Protein AF-A0A938K4B1-F1 (afdb_monomer)

Foldseek 3Di:
DVVVVVVCVVVVVVVVVLQPFWAWDDDPDPVVCQQANDPPQQVVPWAQLLLQLLLCVLCVVLQDPADDGRPCSQLFACPDPPGSDGGQWIWIDHNGITIGGHPQLQQKDWDAPDPPGDIDIDGQHGSQRHQVVSVLSSLLCSLPDPCLALVRSVVSSCVVPVPCDPVNSVCCHPPRSVVSSVSSPVVCVLVVLCVLAPRLHGQKDQPPSVVCSVVPHDCPPPNDGRIDGRDGRPPCVVCQQFQDDPVSPDNDPD

Mean predicted aligned error: 6.38 Å

Solvent-accessible surface area (backbone atoms only — not comparable to full-atom values): 14312 Å² total; per-residue (Å²): 128,74,69,65,58,60,54,51,67,54,47,51,59,54,53,50,49,53,72,63,41,74,46,58,56,83,58,96,46,72,68,56,27,49,31,34,28,59,78,66,34,33,86,76,74,31,42,51,37,59,60,56,70,28,42,45,77,77,42,55,85,59,52,64,100,44,75,72,61,60,67,32,30,35,38,48,46,55,91,44,98,81,48,93,61,41,46,8,32,15,42,30,41,41,86,58,49,19,33,16,68,27,70,24,42,47,21,33,22,74,50,53,95,43,97,87,44,74,78,43,82,37,84,31,31,33,11,58,54,22,19,58,67,60,49,53,50,32,50,36,51,49,43,68,35,88,66,66,39,53,87,51,48,49,58,46,30,36,75,77,34,81,80,63,44,72,67,55,49,51,48,36,49,74,46,49,51,59,51,52,34,49,51,34,52,55,49,45,62,70,49,53,55,63,81,73,48,82,79,61,49,56,17,25,40,58,76,45,62,65,54,39,48,73,74,67,52,75,55,89,82,56,77,83,82,46,65,41,69,42,63,62,58,61,73,53,78,84,47,66,95,39,59,34,76,97,84,48,81,41,67,78,92,122

pLDDT: mean 90.43, std 13.43, range [35.84, 98.75]

Structure (mmCIF, N/CA/C/O backbone):
data_AF-A0A938K4B1-F1
#
_entry.id   AF-A0A938K4B1-F1
#
loop_
_atom_site.group_PDB
_atom_site.id
_atom_site.type_symbol
_atom_site.label_atom_id
_atom_site.label_alt_id
_atom_site.label_comp_id
_atom_site.label_asym_id
_atom_site.label_entity_id
_atom_site.label_seq_id
_atom_site.pdbx_PDB_ins_code
_atom_site.Cartn_x
_atom_site.Cartn_y
_atom_site.Cartn_z
_atom_site.occupancy
_atom_site.B_iso_or_equiv
_atom_site.auth_seq_id
_atom_site.auth_comp_id
_atom_site.auth_asym_id
_atom_site.auth_atom_id
_atom_site.pdbx_PDB_model_num
ATOM 1 N N . MET A 1 1 ? 39.296 25.473 -23.084 1.00 44.78 1 MET A N 1
ATOM 2 C CA . MET A 1 1 ? 39.224 24.826 -21.748 1.00 44.78 1 MET A CA 1
ATOM 3 C C . MET A 1 1 ? 38.477 25.622 -20.663 1.00 44.78 1 MET A C 1
ATOM 5 O O . MET A 1 1 ? 38.317 25.087 -19.580 1.00 44.78 1 MET A O 1
ATOM 9 N N . ARG A 1 2 ? 37.954 26.840 -20.906 1.00 42.19 2 ARG A N 1
ATOM 10 C CA . ARG A 1 2 ? 37.211 27.614 -19.880 1.00 42.19 2 ARG A CA 1
ATOM 11 C C . ARG A 1 2 ? 35.684 27.411 -19.870 1.00 42.19 2 ARG A C 1
ATOM 13 O O . ARG A 1 2 ? 35.057 27.681 -18.858 1.00 42.19 2 ARG A O 1
ATOM 20 N N . PHE A 1 3 ? 35.101 26.865 -20.940 1.00 37.03 3 PHE A N 1
ATOM 21 C CA . PHE A 1 3 ? 33.657 26.581 -21.021 1.00 37.03 3 PHE A CA 1
ATOM 22 C C . PHE A 1 3 ? 33.239 25.256 -20.354 1.00 37.03 3 PHE A C 1
ATOM 24 O O . PHE A 1 3 ? 32.140 25.160 -19.822 1.00 37.03 3 PHE A O 1
ATOM 31 N N . ALA A 1 4 ? 34.126 24.255 -20.306 1.00 37.62 4 ALA A N 1
ATOM 32 C CA . ALA A 1 4 ? 33.839 22.960 -19.677 1.00 37.62 4 ALA A CA 1
ATOM 33 C C . ALA A 1 4 ? 33.781 23.034 -18.136 1.00 37.62 4 ALA A C 1
ATOM 35 O O . ALA A 1 4 ? 33.020 22.301 -17.515 1.00 37.62 4 ALA A O 1
ATOM 36 N N . ALA A 1 5 ? 34.538 23.950 -17.520 1.00 39.66 5 ALA A N 1
ATOM 37 C CA . ALA A 1 5 ? 34.577 24.114 -16.065 1.00 39.66 5 ALA A CA 1
ATOM 38 C C . ALA A 1 5 ? 33.316 24.802 -15.502 1.00 39.66 5 ALA A C 1
ATOM 40 O O . ALA A 1 5 ? 32.851 24.438 -14.428 1.00 39.66 5 ALA A O 1
ATOM 41 N N . GLY A 1 6 ? 32.719 25.749 -16.240 1.00 35.84 6 GLY A N 1
ATOM 42 C CA . GLY A 1 6 ? 31.488 26.434 -15.818 1.00 35.84 6 GLY A CA 1
ATOM 43 C C . GLY A 1 6 ? 30.240 25.546 -15.878 1.00 35.84 6 GLY A C 1
ATOM 44 O O . GLY A 1 6 ? 29.384 25.628 -15.003 1.00 35.84 6 GLY A O 1
ATOM 45 N N . ILE A 1 7 ? 30.169 24.644 -16.864 1.00 44.22 7 ILE A N 1
ATOM 46 C CA . ILE A 1 7 ? 29.072 23.673 -17.009 1.00 44.22 7 ILE A CA 1
ATOM 47 C C . ILE A 1 7 ? 29.135 22.611 -15.897 1.00 44.22 7 ILE A C 1
ATOM 49 O O . ILE A 1 7 ? 28.108 22.254 -15.324 1.00 44.22 7 ILE A O 1
ATOM 53 N N . LEU A 1 8 ? 30.337 22.165 -15.516 1.00 43.28 8 LEU A N 1
ATOM 54 C CA . LEU A 1 8 ? 30.528 21.189 -14.438 1.00 43.28 8 LEU A CA 1
ATOM 55 C C . LEU A 1 8 ? 30.149 21.752 -13.050 1.00 43.28 8 LEU A C 1
ATOM 57 O O . LEU A 1 8 ? 29.585 21.027 -12.234 1.00 43.28 8 LEU A O 1
ATOM 61 N N . CYS A 1 9 ? 30.384 23.048 -12.804 1.00 50.28 9 CYS A N 1
ATOM 62 C CA . CYS A 1 9 ? 30.062 23.711 -11.531 1.00 50.28 9 CYS A CA 1
ATOM 63 C C . CYS A 1 9 ? 28.562 23.972 -11.303 1.00 50.28 9 CYS A C 1
ATOM 65 O O . CYS A 1 9 ? 28.162 24.148 -10.157 1.00 50.28 9 CYS A O 1
ATOM 67 N N . VAL A 1 10 ? 27.731 23.985 -12.352 1.00 52.88 10 VAL A N 1
ATOM 68 C CA . VAL A 1 10 ? 26.263 24.137 -12.232 1.00 52.88 10 VAL A CA 1
ATOM 69 C C . VAL A 1 10 ? 25.552 22.782 -12.292 1.00 52.88 10 VAL A C 1
ATOM 71 O O . VAL A 1 10 ? 24.562 22.573 -11.593 1.00 52.88 10 VAL A O 1
ATOM 74 N N . LEU A 1 11 ? 26.082 21.825 -13.062 1.00 52.44 11 LEU A N 1
ATOM 75 C CA . LEU A 1 11 ? 25.517 20.478 -13.140 1.00 52.44 11 LEU A CA 1
ATOM 76 C C . LEU A 1 11 ? 25.732 19.676 -11.856 1.00 52.44 11 LEU A C 1
ATOM 78 O O . LEU A 1 11 ? 24.825 18.958 -11.458 1.00 52.44 11 LEU A O 1
ATOM 82 N N . ALA A 1 12 ? 26.877 19.799 -11.176 1.00 55.22 12 ALA A N 1
ATOM 83 C CA . ALA A 1 12 ? 27.126 19.029 -9.956 1.00 55.22 12 ALA A CA 1
ATOM 84 C C . ALA A 1 12 ? 26.137 19.362 -8.812 1.00 55.22 12 ALA A C 1
ATOM 86 O O . ALA A 1 12 ? 25.538 18.424 -8.294 1.00 55.22 12 ALA A O 1
ATOM 87 N N . PRO A 1 13 ? 25.858 20.635 -8.460 1.00 55.41 13 PRO A N 1
ATOM 88 C CA . PRO A 1 13 ? 24.831 20.975 -7.470 1.00 55.41 13 PRO A CA 1
ATOM 89 C C . PRO A 1 13 ? 23.414 20.562 -7.886 1.00 55.41 13 PRO A C 1
ATOM 91 O O . PRO A 1 13 ? 22.643 20.125 -7.040 1.00 55.41 13 PRO A O 1
ATOM 94 N N . ALA A 1 14 ? 23.074 20.666 -9.176 1.00 55.69 14 ALA A N 1
ATOM 95 C CA . ALA A 1 14 ? 21.766 20.263 -9.697 1.00 55.69 14 ALA A CA 1
ATOM 96 C C . ALA A 1 14 ? 21.583 18.733 -9.723 1.00 55.69 14 ALA A C 1
ATOM 98 O O . ALA A 1 14 ? 20.496 18.226 -9.464 1.00 55.69 14 ALA A O 1
ATOM 99 N N . LEU A 1 15 ? 22.648 17.973 -9.992 1.00 55.31 15 LEU A N 1
ATOM 100 C CA . LEU A 1 15 ? 22.648 16.520 -9.829 1.00 55.31 15 LEU A CA 1
ATOM 101 C C . LEU A 1 15 ? 22.576 16.134 -8.347 1.00 55.31 15 LEU A C 1
ATOM 103 O O . LEU A 1 15 ? 21.804 15.250 -7.999 1.00 55.31 15 LEU A O 1
ATOM 107 N N . LEU A 1 16 ? 23.320 16.809 -7.466 1.00 55.91 16 LEU A N 1
ATOM 108 C CA . LEU A 1 16 ? 23.254 16.590 -6.016 1.00 55.91 16 LEU A CA 1
ATOM 109 C C . LEU A 1 16 ? 21.864 16.902 -5.442 1.00 55.91 16 LEU A C 1
ATOM 111 O O . LEU A 1 16 ? 21.389 16.137 -4.607 1.00 55.91 16 LEU A O 1
ATOM 115 N N . SER A 1 17 ? 21.185 17.949 -5.923 1.00 54.41 17 SER A N 1
ATOM 116 C CA . SER A 1 17 ? 19.830 18.288 -5.474 1.00 54.41 17 SER A CA 1
ATOM 117 C C . SER A 1 17 ? 18.774 17.274 -5.926 1.00 54.41 17 SER A C 1
ATOM 119 O O . SER A 1 17 ? 17.835 16.996 -5.184 1.00 54.41 17 SER A O 1
ATOM 121 N N . LEU A 1 18 ? 18.950 16.642 -7.095 1.00 56.81 18 LEU A N 1
ATOM 122 C CA . LEU A 1 18 ? 18.118 15.511 -7.534 1.00 56.81 18 LEU A CA 1
ATOM 123 C C . LEU A 1 18 ? 18.294 14.272 -6.642 1.00 56.81 18 LEU A C 1
ATOM 125 O O . LEU A 1 18 ? 17.353 13.496 -6.484 1.00 56.81 18 LEU A O 1
ATOM 129 N N . PHE A 1 19 ? 19.473 14.084 -6.040 1.00 62.22 19 PHE A N 1
ATOM 130 C CA . PHE A 1 19 ? 19.722 12.994 -5.092 1.00 62.22 19 PHE A CA 1
ATOM 131 C C . PHE A 1 19 ? 19.356 13.335 -3.642 1.00 62.22 19 PHE A C 1
ATOM 133 O O . PHE A 1 19 ? 19.280 12.411 -2.835 1.00 62.22 19 PHE A O 1
ATOM 140 N N . SER A 1 20 ? 19.108 14.608 -3.316 1.00 63.94 20 SER A N 1
ATOM 141 C CA . SER A 1 20 ? 18.767 15.064 -1.962 1.00 63.94 20 SER A CA 1
ATOM 142 C C . SER A 1 20 ? 17.276 15.324 -1.738 1.00 63.94 20 SER A C 1
ATOM 144 O O . SER A 1 20 ? 16.907 15.729 -0.638 1.00 63.94 20 SER A O 1
ATOM 146 N N . LYS A 1 21 ? 16.423 15.139 -2.755 1.00 77.44 21 LYS A N 1
ATOM 147 C CA . LYS A 1 21 ? 14.968 15.213 -2.577 1.00 77.44 21 LYS A CA 1
ATOM 148 C C . LYS A 1 21 ? 14.506 14.086 -1.657 1.00 77.44 21 LYS A C 1
ATOM 150 O O . LYS A 1 21 ? 14.729 12.913 -1.955 1.00 77.44 21 LYS A O 1
ATOM 155 N N . ASP A 1 22 ? 13.882 14.469 -0.552 1.00 88.38 22 ASP A N 1
ATOM 156 C CA . ASP A 1 22 ? 13.206 13.579 0.389 1.00 88.38 22 ASP A CA 1
ATOM 157 C C . ASP A 1 22 ? 12.064 14.346 1.067 1.00 88.38 22 ASP A C 1
ATOM 159 O O . ASP A 1 22 ? 12.141 14.749 2.228 1.00 88.38 22 ASP A O 1
ATOM 163 N N . GLU A 1 23 ? 11.021 14.629 0.287 1.00 92.31 23 GLU A N 1
ATOM 164 C CA . GLU A 1 23 ? 9.944 15.537 0.679 1.00 92.31 23 GLU A CA 1
ATOM 165 C C . GLU A 1 23 ? 8.611 14.780 0.777 1.00 92.31 23 GLU A C 1
ATOM 167 O O . GLU A 1 23 ? 8.083 14.315 -0.239 1.00 92.31 23 GLU A O 1
ATOM 172 N N . PRO A 1 24 ? 8.040 14.603 1.983 1.00 94.56 24 PRO A N 1
ATOM 173 C CA . PRO A 1 24 ? 6.677 14.104 2.116 1.00 94.56 24 PRO A CA 1
ATOM 174 C C . PRO A 1 24 ? 5.667 15.179 1.701 1.00 94.56 24 PRO A C 1
ATOM 176 O O . PRO A 1 24 ? 5.905 16.371 1.895 1.00 94.56 24 PRO A O 1
ATOM 179 N N . GLU A 1 25 ? 4.499 14.771 1.201 1.00 94.00 25 GLU A N 1
ATOM 180 C CA . GLU A 1 25 ? 3.377 15.705 1.052 1.00 94.00 25 GLU A CA 1
ATOM 181 C C . GLU A 1 25 ? 3.010 16.339 2.401 1.00 94.00 25 GLU A C 1
ATOM 183 O O . GLU A 1 25 ? 2.843 15.655 3.419 1.00 94.00 25 GLU A O 1
ATOM 188 N N . VAL A 1 26 ? 2.848 17.662 2.391 1.00 93.88 26 VAL A N 1
ATOM 189 C CA . VAL A 1 26 ? 2.498 18.456 3.570 1.00 93.88 26 VAL A CA 1
ATOM 190 C C . VAL A 1 26 ? 1.068 18.962 3.438 1.00 93.88 26 VAL A C 1
ATOM 192 O O . VAL A 1 26 ? 0.660 19.475 2.399 1.00 93.88 26 VAL A O 1
ATOM 195 N N . PHE A 1 27 ? 0.313 18.856 4.528 1.00 95.56 27 PHE A N 1
ATOM 196 C CA . PHE A 1 27 ? -1.089 19.250 4.593 1.00 95.56 27 PHE A CA 1
ATOM 197 C C . PHE A 1 27 ? -1.291 20.267 5.713 1.00 95.56 27 PHE A C 1
ATOM 199 O O . PHE A 1 27 ? -0.809 20.069 6.825 1.00 95.56 27 PHE A O 1
ATOM 206 N N . ALA A 1 28 ? -2.029 21.342 5.427 1.00 92.19 28 ALA A N 1
ATOM 207 C CA . ALA A 1 28 ? -2.291 22.403 6.402 1.00 92.19 28 ALA A CA 1
ATOM 208 C C . ALA A 1 28 ? -3.311 21.989 7.479 1.00 92.19 28 ALA A C 1
ATOM 210 O O . ALA A 1 28 ? -3.252 22.460 8.611 1.00 92.19 28 ALA A O 1
ATOM 211 N N . GLY A 1 29 ? -4.269 21.129 7.118 1.00 96.50 29 GLY A N 1
ATOM 212 C CA . GLY A 1 29 ? -5.349 20.699 8.001 1.00 96.50 29 GLY A CA 1
ATOM 213 C C . GLY A 1 29 ? -5.093 19.314 8.601 1.00 96.50 29 GLY A C 1
ATOM 214 O O . GLY A 1 29 ? -4.671 18.411 7.873 1.00 96.50 29 GLY A O 1
ATOM 215 N N . PRO A 1 30 ? -5.431 19.087 9.884 1.00 94.75 30 PRO A N 1
ATOM 216 C CA . PRO A 1 30 ? -5.217 17.795 10.538 1.00 94.75 30 PRO A CA 1
ATOM 217 C C . PRO A 1 30 ? -6.015 16.657 9.890 1.00 94.75 30 PRO A C 1
ATOM 219 O O . PRO A 1 30 ? -5.575 15.515 9.917 1.00 94.75 30 PRO A O 1
ATOM 222 N N . GLN A 1 31 ? -7.166 16.946 9.273 1.00 95.88 31 GLN A N 1
ATOM 223 C CA . GLN A 1 31 ? -7.966 15.930 8.580 1.00 95.88 31 GLN A CA 1
ATOM 224 C C . GLN A 1 31 ? -7.281 15.428 7.306 1.00 95.88 31 GLN A C 1
ATOM 226 O O . GLN A 1 31 ? -7.207 14.223 7.093 1.00 95.88 31 GLN A O 1
ATOM 231 N N . GLU A 1 32 ? -6.745 16.331 6.485 1.00 96.81 32 GLU A N 1
ATOM 232 C CA . GLU A 1 32 ? -6.005 15.955 5.275 1.00 96.81 32 GLU A CA 1
ATOM 233 C C . GLU A 1 32 ? -4.675 15.289 5.627 1.00 96.81 32 GLU A C 1
ATOM 235 O O . GLU A 1 32 ? -4.329 14.258 5.054 1.00 96.81 32 GLU A O 1
ATOM 240 N N . HIS A 1 33 ? -3.985 15.800 6.652 1.00 97.00 33 HIS A N 1
ATOM 241 C CA . HIS A 1 33 ? -2.789 15.151 7.177 1.00 97.00 33 HIS A CA 1
ATOM 242 C C . HIS A 1 33 ? -3.089 13.742 7.701 1.00 97.00 33 HIS A C 1
ATOM 244 O O . HIS A 1 33 ? -2.335 12.816 7.440 1.00 97.00 33 HIS A O 1
ATOM 250 N N . PHE A 1 34 ? -4.210 13.534 8.392 1.00 96.88 34 PHE A N 1
ATOM 251 C CA . PHE A 1 34 ? -4.597 12.195 8.822 1.00 96.88 34 PHE A CA 1
ATOM 252 C C . PHE A 1 34 ? -4.859 11.274 7.624 1.00 96.88 34 PHE A C 1
ATOM 254 O O . PHE A 1 34 ? -4.378 10.144 7.605 1.00 96.88 34 PHE A O 1
ATOM 261 N N . LYS A 1 35 ? -5.578 11.754 6.599 1.00 97.81 35 LYS A N 1
ATOM 262 C CA . LYS A 1 35 ? -5.904 10.956 5.408 1.00 97.81 35 LYS A CA 1
ATOM 263 C C . LYS A 1 35 ? -4.670 10.579 4.586 1.00 97.81 35 LYS A C 1
ATOM 265 O O . LYS A 1 35 ? -4.598 9.435 4.133 1.00 97.81 35 LYS A O 1
ATOM 270 N N . TYR A 1 36 ? -3.728 11.510 4.402 1.00 98.00 36 TYR A N 1
ATOM 271 C CA . TYR A 1 36 ? -2.664 11.396 3.394 1.00 98.00 36 TYR A CA 1
ATOM 272 C C . TYR A 1 36 ? -1.240 11.721 3.871 1.00 98.00 36 TYR A C 1
ATOM 274 O O . TYR A 1 36 ? -0.282 11.553 3.120 1.00 98.00 36 TYR A O 1
ATOM 282 N N . GLY A 1 37 ? -1.070 12.166 5.113 1.00 97.12 37 GLY A N 1
ATOM 283 C CA . GLY A 1 37 ? 0.225 12.534 5.678 1.00 97.12 37 GLY A CA 1
ATOM 284 C C . GLY A 1 37 ? 1.169 11.342 5.824 1.00 97.12 37 GLY A C 1
ATOM 285 O O . GLY A 1 37 ? 0.748 10.214 6.100 1.00 97.12 37 GLY A O 1
ATOM 286 N N . SER A 1 38 ? 2.459 11.605 5.623 1.00 96.00 38 SER A N 1
ATOM 287 C CA . SER A 1 38 ? 3.528 10.615 5.761 1.00 96.00 38 SER A CA 1
ATOM 288 C C . SER A 1 38 ? 3.804 10.275 7.224 1.00 96.00 38 SER A C 1
ATOM 290 O O . SER A 1 38 ? 3.946 11.160 8.063 1.00 96.00 38 SER A O 1
ATOM 292 N N . ILE A 1 39 ? 3.973 8.980 7.497 1.00 93.38 39 ILE A N 1
ATOM 293 C CA . ILE A 1 39 ? 4.530 8.446 8.755 1.00 93.38 39 ILE A CA 1
ATOM 294 C C . ILE A 1 39 ? 5.909 7.792 8.536 1.00 93.38 39 ILE A C 1
ATOM 296 O O . ILE A 1 39 ? 6.348 6.937 9.307 1.00 93.38 39 ILE A O 1
ATOM 300 N N . GLY A 1 40 ? 6.564 8.109 7.411 1.00 92.69 40 GLY A N 1
ATOM 301 C CA . GLY A 1 40 ? 7.819 7.482 6.984 1.00 92.69 40 GLY A CA 1
ATOM 302 C C . GLY A 1 40 ? 7.677 6.020 6.536 1.00 92.69 40 GLY A C 1
ATOM 303 O O . GLY A 1 40 ? 8.656 5.270 6.535 1.00 92.69 40 GLY A O 1
ATOM 304 N N . ALA A 1 41 ? 6.466 5.571 6.197 1.00 90.88 41 ALA A N 1
ATOM 305 C CA . ALA A 1 41 ? 6.232 4.221 5.678 1.00 90.88 41 ALA A CA 1
ATOM 306 C C . ALA A 1 41 ? 6.775 4.054 4.250 1.00 90.88 41 ALA A C 1
ATOM 308 O O . ALA A 1 41 ? 7.210 2.968 3.875 1.00 90.88 41 ALA A O 1
ATOM 309 N N . GLU A 1 42 ? 6.807 5.136 3.475 1.00 94.38 42 GLU A N 1
ATOM 310 C CA . GLU A 1 42 ? 7.242 5.171 2.081 1.00 94.38 42 GLU A CA 1
ATOM 311 C C . GLU A 1 42 ? 8.700 4.729 1.935 1.00 94.38 42 GLU A C 1
ATOM 313 O O . GLU A 1 42 ? 9.010 3.902 1.085 1.00 94.38 42 GLU A O 1
ATOM 318 N N . GLY A 1 43 ? 9.588 5.225 2.802 1.00 86.50 43 GLY A N 1
ATOM 319 C CA . GLY A 1 43 ? 11.011 4.871 2.776 1.00 86.50 43 GLY A CA 1
ATOM 320 C C . GLY A 1 43 ? 11.316 3.452 3.269 1.00 86.50 43 GLY A C 1
ATOM 321 O O . GLY A 1 43 ? 12.364 2.909 2.934 1.00 86.50 43 GLY A O 1
ATOM 322 N N . ARG A 1 44 ? 10.417 2.838 4.053 1.00 83.94 44 ARG A N 1
ATOM 323 C CA . ARG A 1 44 ? 10.615 1.494 4.631 1.00 83.94 44 ARG A CA 1
ATOM 324 C C . ARG A 1 44 ? 9.978 0.382 3.801 1.00 83.94 44 ARG A C 1
ATOM 326 O O . ARG A 1 44 ? 10.585 -0.666 3.624 1.00 83.94 44 ARG A O 1
ATOM 333 N N . ALA A 1 45 ? 8.753 0.605 3.333 1.00 85.00 45 ALA A N 1
ATOM 334 C CA . ALA A 1 45 ? 7.922 -0.396 2.662 1.00 85.00 45 ALA A CA 1
ATOM 335 C C . ALA A 1 45 ? 7.090 0.194 1.506 1.00 85.00 45 ALA A C 1
ATOM 337 O O . ALA A 1 45 ? 6.143 -0.436 1.033 1.00 85.00 45 ALA A O 1
ATOM 338 N N . GLY A 1 46 ? 7.399 1.418 1.067 1.00 93.19 46 GLY A N 1
ATOM 339 C CA . GLY A 1 46 ? 6.681 2.070 -0.019 1.00 93.19 46 GLY A CA 1
ATOM 340 C C . GLY A 1 46 ? 6.963 1.450 -1.382 1.00 93.19 46 GLY A C 1
ATOM 341 O O . GLY A 1 46 ? 8.007 0.845 -1.629 1.00 93.19 46 GLY A O 1
ATOM 342 N N . LEU A 1 47 ? 6.019 1.641 -2.298 1.00 97.44 47 LEU A N 1
ATOM 343 C CA . LEU A 1 47 ? 6.149 1.252 -3.699 1.00 97.44 47 LEU A CA 1
ATOM 344 C C . LEU A 1 47 ? 6.325 2.493 -4.574 1.00 97.44 47 LEU A C 1
ATOM 346 O O . LEU A 1 47 ? 5.734 3.529 -4.272 1.00 97.44 47 LEU A O 1
ATOM 350 N N . PRO A 1 48 ? 7.054 2.409 -5.699 1.00 98.19 48 PRO A N 1
ATOM 351 C CA . PRO A 1 48 ? 7.033 3.471 -6.696 1.00 98.19 48 PRO A CA 1
ATOM 352 C C . PRO A 1 48 ? 5.598 3.731 -7.153 1.00 98.19 48 PRO A C 1
ATOM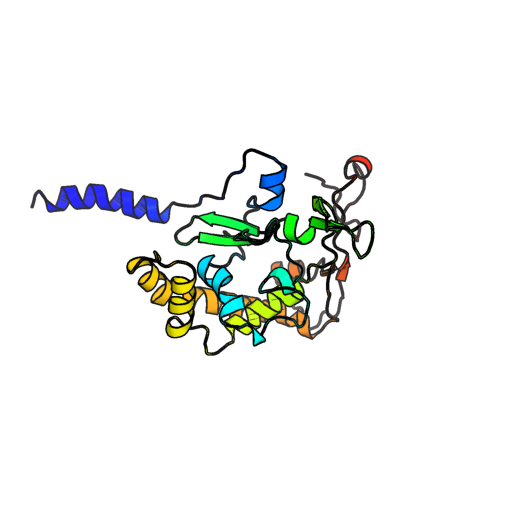 354 O O . PRO A 1 48 ? 4.918 2.818 -7.631 1.00 98.19 48 PRO A O 1
ATOM 357 N N . TYR A 1 49 ? 5.141 4.972 -6.999 1.00 98.25 49 TYR A N 1
ATOM 358 C CA . TYR A 1 49 ? 3.744 5.372 -7.149 1.00 98.25 49 TYR A CA 1
ATOM 359 C C . TYR A 1 49 ? 3.152 4.929 -8.488 1.00 98.25 49 TYR A C 1
ATOM 361 O O . TYR A 1 49 ? 2.060 4.370 -8.524 1.00 98.25 49 TYR A O 1
ATOM 369 N N . TRP A 1 50 ? 3.888 5.107 -9.586 1.00 98.44 50 TRP A N 1
ATOM 370 C CA . TRP A 1 50 ? 3.400 4.733 -10.912 1.00 98.44 50 TRP A CA 1
ATOM 371 C C . TRP A 1 50 ? 3.321 3.220 -11.124 1.00 98.44 50 TRP A C 1
ATOM 373 O O . TRP A 1 50 ? 2.406 2.757 -11.800 1.00 98.44 50 TRP A O 1
ATOM 383 N N . ILE A 1 51 ? 4.224 2.440 -10.514 1.00 98.69 51 ILE A N 1
ATOM 384 C CA . ILE A 1 51 ? 4.101 0.977 -10.517 1.00 98.69 51 ILE A CA 1
ATOM 385 C C . ILE A 1 51 ? 2.840 0.594 -9.752 1.00 98.69 51 ILE A C 1
ATOM 387 O O . ILE A 1 51 ? 1.996 -0.089 -10.320 1.00 98.69 51 ILE A O 1
ATOM 391 N N . TRP A 1 52 ? 2.689 1.082 -8.515 1.00 98.69 52 TRP A N 1
ATOM 392 C CA . TRP A 1 52 ? 1.514 0.841 -7.673 1.00 98.69 52 TRP A CA 1
ATOM 393 C C . TRP A 1 52 ? 0.216 1.189 -8.416 1.00 98.69 52 TRP A C 1
ATOM 395 O O . TRP A 1 52 ? -0.629 0.326 -8.617 1.00 98.69 52 TRP A O 1
ATOM 405 N N . ALA A 1 53 ? 0.098 2.398 -8.964 1.00 98.44 53 ALA A N 1
ATOM 406 C CA . ALA A 1 53 ? -1.091 2.829 -9.697 1.00 98.44 53 ALA A CA 1
ATOM 407 C C . ALA A 1 53 ? -1.428 1.922 -10.901 1.00 98.44 53 ALA A C 1
ATOM 409 O O . ALA A 1 53 ? -2.603 1.716 -11.208 1.00 98.44 53 ALA A O 1
ATOM 410 N N . ALA A 1 54 ? -0.418 1.353 -11.568 1.00 98.50 54 ALA A N 1
ATOM 411 C CA . ALA A 1 54 ? -0.603 0.473 -12.718 1.00 98.50 54 ALA A CA 1
ATOM 412 C C . ALA A 1 54 ? -1.010 -0.965 -12.350 1.00 98.50 54 ALA A C 1
ATOM 414 O O . ALA A 1 54 ? -1.672 -1.618 -13.163 1.00 98.50 54 ALA A O 1
ATOM 415 N N . LEU A 1 55 ? -0.648 -1.471 -11.160 1.00 98.75 55 LEU A N 1
ATOM 416 C CA . LEU A 1 55 ? -0.814 -2.894 -10.826 1.00 98.75 55 LEU A CA 1
ATOM 417 C C . LEU A 1 55 ? -2.255 -3.397 -10.979 1.00 98.75 55 LEU A C 1
ATOM 419 O O . LEU A 1 55 ? -2.429 -4.417 -11.641 1.00 98.75 55 LEU A O 1
ATOM 423 N N . PRO A 1 56 ? -3.300 -2.731 -10.447 1.00 98.25 56 PRO A N 1
ATOM 424 C CA . PRO A 1 56 ? -4.651 -3.289 -10.511 1.00 98.25 56 PRO A CA 1
ATOM 425 C C . PRO A 1 56 ? -5.210 -3.382 -11.934 1.00 98.25 56 PRO A C 1
ATOM 427 O O . PRO A 1 56 ? -6.065 -4.220 -12.201 1.00 98.25 56 PRO A O 1
ATOM 430 N N . ARG A 1 57 ? -4.734 -2.523 -12.846 1.00 97.25 57 ARG A N 1
ATOM 431 C CA . ARG A 1 57 ? -5.116 -2.554 -14.264 1.00 97.25 57 ARG A CA 1
ATOM 432 C C . ARG A 1 57 ? -4.326 -3.601 -15.043 1.00 97.25 57 ARG A C 1
ATOM 434 O O . ARG A 1 57 ? -4.873 -4.191 -15.969 1.00 97.25 57 ARG A O 1
ATOM 441 N N . LEU A 1 58 ? -3.052 -3.798 -14.703 1.00 98.19 58 LEU A N 1
ATOM 442 C CA . LEU A 1 58 ? -2.184 -4.760 -15.381 1.00 98.19 58 LEU A CA 1
ATOM 443 C C . LEU A 1 58 ? -2.424 -6.204 -14.912 1.00 98.19 58 LEU A C 1
ATOM 445 O O . LEU A 1 58 ? -2.258 -7.129 -15.703 1.00 98.19 58 LEU A O 1
ATOM 449 N N . PHE A 1 59 ? -2.832 -6.377 -13.654 1.00 98.56 59 PHE A N 1
ATOM 450 C CA . PHE A 1 59 ? -3.028 -7.669 -12.998 1.00 98.56 59 PHE A CA 1
ATOM 451 C C . PHE A 1 59 ? -4.429 -7.821 -12.364 1.00 98.56 59 PHE A C 1
ATOM 453 O O . PHE A 1 59 ? -4.535 -8.134 -11.171 1.00 98.56 59 PHE A O 1
ATOM 460 N N . PRO A 1 60 ? -5.530 -7.560 -13.097 1.00 98.06 60 PRO A N 1
ATOM 461 C CA . PRO A 1 60 ? -6.881 -7.627 -12.540 1.00 98.06 60 PRO A CA 1
ATOM 462 C C . PRO A 1 60 ? -7.262 -9.016 -12.007 1.00 98.06 60 PRO A C 1
ATOM 464 O O . PRO A 1 60 ? -8.098 -9.115 -11.113 1.00 98.06 60 PRO A O 1
ATOM 467 N N . GLU A 1 61 ? -6.652 -10.082 -12.522 1.00 98.00 61 GLU A N 1
ATOM 468 C CA . GLU A 1 61 ? -6.865 -11.468 -12.093 1.00 98.00 61 GLU A CA 1
ATOM 469 C C . GLU A 1 61 ? -6.323 -11.769 -10.691 1.00 98.00 61 GLU A C 1
ATOM 471 O O . GLU A 1 61 ? -6.807 -12.693 -10.041 1.00 98.00 61 GLU A O 1
ATOM 476 N N . HIS A 1 62 ? -5.358 -10.981 -10.204 1.00 98.44 62 HIS A N 1
ATOM 477 C CA . HIS A 1 62 ? -4.812 -11.135 -8.852 1.00 98.44 62 HIS A CA 1
ATOM 478 C C . HIS A 1 62 ? -5.630 -10.363 -7.807 1.00 98.44 62 HIS A C 1
ATOM 480 O O . HIS A 1 62 ? -5.372 -10.486 -6.608 1.00 98.44 62 HIS A O 1
ATOM 486 N N . LEU A 1 63 ? -6.607 -9.550 -8.231 1.00 98.44 63 LEU A N 1
ATOM 487 C CA . LEU A 1 63 ? -7.489 -8.826 -7.319 1.00 98.44 63 LEU A CA 1
ATOM 488 C C . LEU A 1 63 ? -8.479 -9.784 -6.636 1.00 98.44 63 LEU A C 1
ATOM 490 O O . LEU A 1 63 ? -8.990 -10.708 -7.271 1.00 98.44 63 LEU A O 1
ATOM 494 N N . PRO A 1 64 ? -8.840 -9.539 -5.364 1.00 97.00 64 PRO A N 1
ATOM 495 C CA . PRO A 1 64 ? -9.825 -10.357 -4.676 1.00 97.00 64 PRO A CA 1
ATOM 496 C C . PRO A 1 64 ? -11.202 -10.215 -5.331 1.00 97.00 64 PRO A C 1
ATOM 498 O O . PRO A 1 64 ? -11.564 -9.157 -5.856 1.00 97.00 64 PRO A O 1
ATOM 501 N N . ASN A 1 65 ? -12.006 -11.275 -5.245 1.00 95.75 65 ASN A N 1
ATOM 502 C CA . ASN A 1 65 ? -13.396 -11.265 -5.695 1.00 95.75 65 ASN A CA 1
ATOM 503 C C . ASN A 1 65 ? -14.293 -10.530 -4.679 1.00 95.75 65 ASN A C 1
ATOM 505 O O . ASN A 1 65 ? -15.041 -11.144 -3.920 1.00 95.75 65 ASN A O 1
ATOM 509 N N . ARG A 1 66 ? -14.153 -9.203 -4.615 1.00 95.44 66 ARG A N 1
ATOM 510 C CA . ARG A 1 66 ? -14.914 -8.298 -3.742 1.00 95.44 66 ARG A CA 1
ATOM 511 C C . ARG A 1 66 ? -15.440 -7.105 -4.553 1.00 95.44 66 ARG A C 1
ATOM 513 O O . ARG A 1 66 ? -14.839 -6.769 -5.576 1.00 95.44 66 ARG A O 1
ATOM 520 N N . PRO A 1 67 ? -16.536 -6.451 -4.120 1.00 92.69 67 PRO A N 1
ATOM 521 C CA . PRO A 1 67 ? -17.067 -5.272 -4.800 1.00 92.69 67 PRO A CA 1
ATOM 522 C C . PRO A 1 67 ? -16.038 -4.143 -4.945 1.00 92.69 67 PRO A C 1
ATOM 524 O O . PRO A 1 67 ? -15.174 -3.965 -4.087 1.00 92.69 67 PRO A O 1
ATOM 527 N N . GLY A 1 68 ? -16.192 -3.341 -5.999 1.00 93.56 68 GLY A N 1
ATOM 528 C CA . GLY A 1 68 ? -15.336 -2.192 -6.295 1.00 93.56 68 GLY A CA 1
ATOM 529 C C . GLY A 1 68 ? -14.332 -2.446 -7.419 1.00 93.56 68 GLY A C 1
ATOM 530 O O . GLY A 1 68 ? -14.292 -3.512 -8.039 1.00 93.56 68 GLY A O 1
ATOM 531 N N . GLU A 1 69 ? -13.511 -1.434 -7.679 1.00 95.00 69 GLU A N 1
ATOM 532 C CA . GLU A 1 69 ? -12.521 -1.424 -8.754 1.00 95.00 69 GLU A CA 1
ATOM 533 C C . GLU A 1 69 ? -11.115 -1.209 -8.198 1.00 95.00 69 GLU A C 1
ATOM 535 O O . GLU A 1 69 ? -10.915 -0.485 -7.219 1.00 95.00 69 GLU A O 1
ATOM 540 N N . GLY A 1 70 ? -10.138 -1.866 -8.822 1.00 97.25 70 GLY A N 1
ATOM 541 C CA . GLY A 1 70 ? -8.736 -1.797 -8.435 1.00 97.25 70 GLY A CA 1
ATOM 542 C C . GLY A 1 70 ? -8.521 -1.953 -6.927 1.00 97.25 70 GLY A C 1
ATOM 543 O O . GLY A 1 70 ? -8.953 -2.935 -6.321 1.00 97.25 70 GLY A O 1
ATOM 544 N N . TYR A 1 71 ? -7.890 -0.953 -6.311 1.00 98.31 71 TYR A N 1
ATOM 545 C CA . TYR A 1 71 ? -7.575 -0.968 -4.883 1.00 98.31 71 TYR A CA 1
ATOM 546 C C . TYR A 1 71 ? -8.797 -0.942 -3.950 1.00 98.31 71 TYR A C 1
ATOM 548 O O . TYR A 1 71 ? -8.701 -1.417 -2.817 1.00 98.31 71 TYR A O 1
ATOM 556 N N . ALA A 1 72 ? -9.965 -0.478 -4.409 1.00 97.56 72 ALA A N 1
ATOM 557 C CA . ALA A 1 72 ? -11.185 -0.495 -3.597 1.00 97.56 72 ALA A CA 1
ATOM 558 C C . ALA A 1 72 ? -11.649 -1.924 -3.256 1.00 97.56 72 ALA A C 1
ATOM 560 O O . ALA A 1 72 ? -12.313 -2.121 -2.239 1.00 97.56 72 ALA A O 1
ATOM 561 N N . ARG A 1 73 ? -11.245 -2.939 -4.038 1.00 98.12 73 ARG A N 1
ATOM 562 C CA . ARG A 1 73 ? -11.562 -4.351 -3.756 1.00 98.12 73 ARG A CA 1
ATOM 563 C C . ARG A 1 73 ? -10.907 -4.882 -2.481 1.00 98.12 73 ARG A C 1
ATOM 565 O O . ARG A 1 73 ? -11.407 -5.836 -1.890 1.00 98.12 73 ARG A O 1
ATOM 572 N N . PHE A 1 74 ? -9.834 -4.244 -2.013 1.00 98.38 74 PHE A N 1
ATOM 573 C CA . PHE A 1 74 ? -9.234 -4.539 -0.708 1.00 98.38 74 PHE A CA 1
ATOM 574 C C . PHE A 1 74 ? -9.954 -3.835 0.444 1.00 98.38 74 PHE A C 1
ATOM 576 O O . PHE A 1 74 ? -9.566 -4.020 1.588 1.00 98.38 74 PHE A O 1
ATOM 583 N N . GLY A 1 75 ? -10.982 -3.025 0.172 1.00 97.62 75 GLY A N 1
ATOM 584 C CA . GLY A 1 75 ? -11.666 -2.197 1.167 1.00 97.62 75 GLY A CA 1
ATOM 585 C C . GLY A 1 75 ? -11.009 -0.842 1.429 1.00 97.62 75 GLY A C 1
ATOM 586 O O . GLY A 1 75 ? -11.397 -0.166 2.378 1.00 97.62 75 GLY A O 1
ATOM 587 N N . LEU A 1 76 ? -10.044 -0.430 0.598 1.00 97.94 76 LEU A N 1
ATOM 588 C CA . LEU A 1 76 ? -9.489 0.924 0.634 1.00 97.94 76 LEU A CA 1
ATOM 589 C C . LEU A 1 76 ? -10.552 1.952 0.217 1.00 97.94 76 LEU A C 1
ATOM 591 O O . LEU A 1 76 ? -11.344 1.725 -0.702 1.00 97.94 76 LEU A O 1
ATOM 595 N N . ILE A 1 77 ? -10.577 3.094 0.905 1.00 97.81 77 ILE A N 1
ATOM 596 C CA . ILE A 1 77 ? -11.632 4.104 0.770 1.00 97.81 77 ILE A CA 1
ATOM 597 C C . ILE A 1 77 ? -11.125 5.268 -0.077 1.00 97.81 77 ILE A C 1
ATOM 599 O O . ILE A 1 77 ? -10.149 5.915 0.274 1.00 97.81 77 ILE A O 1
ATOM 603 N N . PHE 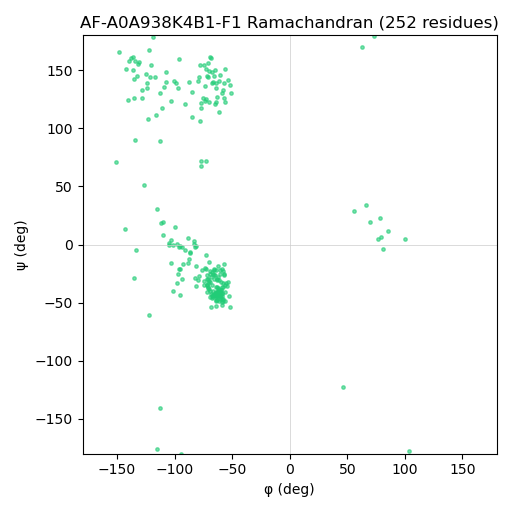A 1 78 ? -11.833 5.581 -1.157 1.00 97.38 78 PHE A N 1
ATOM 604 C CA . PHE A 1 78 ? -11.618 6.794 -1.945 1.00 97.38 78 PHE A CA 1
ATOM 605 C C . PHE A 1 78 ? -12.642 7.858 -1.541 1.00 97.38 78 PHE A C 1
ATOM 607 O O . PHE A 1 78 ? -13.816 7.534 -1.338 1.00 97.38 78 PHE A O 1
ATOM 614 N N . GLU A 1 79 ? -12.202 9.113 -1.427 1.00 94.94 79 GLU A N 1
ATOM 615 C CA . GLU A 1 79 ? -13.090 10.245 -1.119 1.00 94.94 79 GLU A CA 1
ATOM 616 C C . GLU A 1 79 ? -14.074 10.517 -2.247 1.00 94.94 79 GLU A C 1
ATOM 618 O O . GLU A 1 79 ? -15.262 10.727 -2.012 1.00 94.94 79 GLU A O 1
ATOM 623 N N . THR A 1 80 ? -13.573 10.483 -3.478 1.00 93.81 80 THR A N 1
ATOM 624 C CA . THR A 1 80 ? -14.352 10.715 -4.689 1.00 93.81 80 THR A CA 1
ATOM 625 C C . THR A 1 80 ? -13.946 9.708 -5.765 1.00 93.81 80 THR A C 1
ATOM 627 O O . THR A 1 80 ? -12.837 9.170 -5.707 1.00 93.81 80 THR A O 1
ATOM 630 N N . PRO A 1 81 ? -14.780 9.485 -6.795 1.00 89.56 81 PRO A N 1
ATOM 631 C CA . PRO A 1 81 ? -14.388 8.676 -7.950 1.00 89.56 81 PRO A CA 1
ATOM 632 C C . PRO A 1 81 ? -13.143 9.198 -8.690 1.00 89.56 81 PRO A C 1
ATOM 634 O O . PRO A 1 81 ? -12.477 8.430 -9.371 1.00 89.56 81 PRO A O 1
ATOM 637 N N . ALA A 1 82 ? -12.820 10.490 -8.555 1.00 92.12 82 ALA A N 1
ATOM 638 C CA . ALA A 1 82 ? -11.661 11.121 -9.188 1.00 92.12 82 ALA A CA 1
ATOM 639 C C . ALA A 1 82 ? -10.391 11.100 -8.311 1.00 92.12 82 ALA A C 1
ATOM 641 O O . ALA A 1 82 ? -9.329 11.549 -8.749 1.00 92.12 82 ALA A O 1
ATOM 642 N N . SER A 1 83 ? -10.478 10.612 -7.069 1.00 95.25 83 SER A N 1
ATOM 643 C CA . SER A 1 83 ? -9.340 10.563 -6.150 1.00 95.25 83 SER A CA 1
ATOM 644 C C . SER A 1 83 ? -8.253 9.631 -6.698 1.00 95.25 83 SER A C 1
ATOM 646 O O . SER A 1 83 ? -8.486 8.446 -6.917 1.00 95.25 83 SER A O 1
ATOM 648 N N . LYS A 1 84 ? -7.037 10.159 -6.887 1.00 94.44 84 LYS A N 1
ATOM 649 C CA . LYS A 1 84 ? -5.896 9.398 -7.437 1.00 94.44 84 LYS A CA 1
ATOM 650 C C . LYS A 1 84 ? -5.393 8.306 -6.492 1.00 94.44 84 LYS A C 1
ATOM 652 O O . LYS A 1 84 ? -4.823 7.311 -6.933 1.00 94.44 84 LYS A O 1
ATOM 657 N N . ARG A 1 85 ? -5.577 8.509 -5.188 1.00 97.19 85 ARG A N 1
ATOM 658 C CA . ARG A 1 85 ? -5.177 7.586 -4.131 1.00 97.19 85 ARG A CA 1
ATOM 659 C C . ARG A 1 85 ? -6.294 7.451 -3.093 1.00 97.19 85 ARG A C 1
ATOM 661 O O . ARG A 1 85 ? -7.046 8.408 -2.905 1.00 97.19 85 ARG A O 1
ATOM 668 N N . PRO A 1 86 ? -6.420 6.289 -2.434 1.00 98.19 86 PRO A N 1
ATOM 669 C CA . PRO A 1 86 ? -7.346 6.133 -1.330 1.00 98.19 86 PRO A CA 1
ATOM 670 C C . PRO A 1 86 ? -6.823 6.841 -0.077 1.00 98.19 86 PRO A C 1
ATOM 672 O O . PRO A 1 86 ? -5.609 6.982 0.117 1.00 98.19 86 PRO A O 1
ATOM 675 N N . ILE A 1 87 ? -7.754 7.222 0.797 1.00 98.50 87 ILE A N 1
ATOM 676 C CA . ILE A 1 87 ? -7.472 7.565 2.191 1.00 98.50 87 ILE A CA 1
ATOM 677 C C . ILE A 1 87 ? -6.672 6.422 2.807 1.00 98.50 87 ILE A C 1
ATOM 679 O O . ILE A 1 87 ? -6.990 5.248 2.597 1.00 98.50 87 ILE A O 1
ATOM 683 N N . GLY A 1 88 ? -5.650 6.770 3.581 1.00 97.88 88 GLY A N 1
ATOM 684 C CA . GLY A 1 88 ? -4.757 5.783 4.161 1.00 97.88 88 GLY A CA 1
ATOM 685 C C . GLY A 1 88 ? -3.446 5.617 3.417 1.00 97.88 88 GLY A C 1
ATOM 686 O O . GLY A 1 88 ? -2.672 4.726 3.754 1.00 97.88 88 GLY A O 1
ATOM 687 N N . THR A 1 89 ? -3.196 6.426 2.390 1.00 98.19 89 THR A N 1
ATOM 688 C CA . THR A 1 89 ? -1.939 6.390 1.645 1.00 98.19 89 THR A CA 1
ATOM 689 C C . THR A 1 89 ? -1.202 7.698 1.779 1.00 98.19 89 THR A C 1
ATOM 691 O O . THR A 1 89 ? -1.812 8.760 1.744 1.00 98.19 89 THR A O 1
ATOM 694 N N . SER A 1 90 ? 0.114 7.637 1.831 1.00 97.69 90 SER A N 1
ATOM 695 C CA . SER A 1 90 ? 0.968 8.813 1.852 1.00 97.69 90 SER A CA 1
ATOM 696 C C . SER A 1 90 ? 1.914 8.815 0.664 1.00 97.69 90 SER A C 1
ATOM 698 O O . SER A 1 90 ? 2.186 7.758 0.088 1.00 97.69 90 SER A O 1
ATOM 700 N N . TYR A 1 91 ? 2.359 10.001 0.256 1.00 97.44 91 TYR A N 1
ATOM 701 C CA . TYR A 1 91 ? 3.281 10.175 -0.858 1.00 97.44 91 TYR A CA 1
ATOM 702 C C . TYR A 1 91 ? 4.523 10.935 -0.407 1.00 97.44 91 TYR A C 1
ATOM 704 O O . TYR A 1 91 ? 4.442 11.915 0.338 1.00 97.44 91 TYR A O 1
ATOM 712 N N . ARG A 1 92 ? 5.673 10.478 -0.895 1.00 96.06 92 ARG A N 1
ATOM 713 C CA . ARG A 1 92 ? 6.972 11.096 -0.653 1.00 96.06 92 ARG A CA 1
ATOM 714 C C . ARG A 1 92 ? 7.747 11.176 -1.956 1.00 96.06 92 ARG A C 1
ATOM 716 O O . ARG A 1 92 ? 7.928 10.169 -2.644 1.00 96.06 92 ARG A O 1
ATOM 723 N N . GLU A 1 93 ? 8.197 12.375 -2.290 1.00 93.00 93 GLU A N 1
ATOM 724 C CA . GLU A 1 93 ? 9.062 12.614 -3.433 1.00 93.00 93 GLU A CA 1
ATOM 725 C C . GLU A 1 93 ? 10.515 12.364 -3.028 1.00 93.00 93 GLU A C 1
ATOM 727 O O . GLU A 1 93 ? 11.104 13.120 -2.257 1.00 93.00 93 GLU A O 1
ATOM 732 N N . VAL A 1 94 ? 11.080 11.279 -3.557 1.00 89.31 94 VAL A N 1
ATOM 733 C CA . VAL A 1 94 ? 12.529 11.046 -3.591 1.00 89.31 94 VAL A CA 1
ATOM 734 C C . VAL A 1 94 ? 13.001 11.087 -5.049 1.00 89.31 94 VAL A C 1
ATOM 736 O O . VAL A 1 94 ? 12.484 11.870 -5.842 1.00 89.31 94 VAL A O 1
ATOM 739 N N . GLN A 1 95 ? 13.927 10.221 -5.469 1.00 87.06 95 GLN A N 1
ATOM 740 C CA . GLN A 1 95 ? 14.289 10.085 -6.888 1.00 87.06 95 GLN A CA 1
ATOM 741 C C . GLN A 1 95 ? 13.120 9.558 -7.740 1.00 87.06 95 GLN A C 1
ATOM 743 O O . GLN A 1 95 ? 13.052 9.816 -8.938 1.00 87.06 95 GLN A O 1
ATOM 748 N N . VAL A 1 96 ? 12.201 8.809 -7.125 1.00 92.19 96 VAL A N 1
ATOM 749 C CA . VAL A 1 96 ? 10.901 8.435 -7.689 1.00 92.19 96 VAL A CA 1
ATOM 750 C C . VAL A 1 96 ? 9.837 8.629 -6.620 1.00 92.19 96 VAL A C 1
ATOM 752 O O . VAL A 1 96 ? 10.086 8.333 -5.457 1.00 92.19 96 VAL A O 1
ATOM 755 N N . GLY A 1 97 ? 8.648 9.099 -6.994 1.00 95.38 97 GLY A N 1
ATOM 756 C CA . GLY A 1 97 ? 7.537 9.196 -6.050 1.00 95.38 97 GLY A CA 1
ATOM 757 C C . GLY A 1 97 ? 7.229 7.838 -5.423 1.00 95.38 97 GLY A C 1
ATOM 758 O O . GLY A 1 97 ? 7.011 6.865 -6.150 1.00 95.38 97 GLY A O 1
ATOM 759 N N . LEU A 1 98 ? 7.216 7.767 -4.095 1.00 97.69 98 LEU A N 1
ATOM 760 C CA . LEU A 1 98 ? 6.881 6.566 -3.336 1.00 97.69 98 LEU A CA 1
ATOM 761 C C . LEU A 1 98 ? 5.512 6.729 -2.689 1.00 97.69 98 LEU A C 1
ATOM 763 O O . LEU A 1 98 ? 5.195 7.795 -2.167 1.00 97.69 98 LEU A O 1
ATOM 767 N N . VAL A 1 99 ? 4.724 5.657 -2.699 1.00 98.06 99 VAL A N 1
ATOM 768 C CA . VAL A 1 99 ? 3.459 5.565 -1.973 1.00 98.06 99 VAL A CA 1
ATOM 769 C C . VAL A 1 99 ? 3.574 4.541 -0.851 1.00 98.06 99 VAL A C 1
ATOM 771 O O . VAL A 1 99 ? 4.037 3.420 -1.066 1.00 98.06 99 VAL A O 1
ATOM 774 N N . GLY A 1 100 ? 3.159 4.933 0.348 1.00 97.12 100 GLY A N 1
ATOM 775 C CA . GLY A 1 100 ? 3.092 4.079 1.533 1.00 97.12 100 GLY A CA 1
ATOM 776 C C . GLY A 1 100 ? 1.677 4.035 2.096 1.00 97.12 100 GLY A C 1
ATOM 777 O O . GLY A 1 100 ? 0.829 4.836 1.707 1.00 97.12 100 GLY A O 1
ATOM 778 N N . LEU A 1 101 ? 1.417 3.098 3.008 1.00 97.38 101 LEU A N 1
ATOM 779 C CA . LEU A 1 101 ? 0.218 3.143 3.846 1.00 97.38 101 LEU A CA 1
ATOM 780 C C . LEU A 1 101 ? 0.504 3.980 5.098 1.00 97.38 101 LEU A C 1
ATOM 782 O O . LEU A 1 101 ? 1.577 3.858 5.687 1.00 97.38 101 LEU A O 1
ATOM 786 N N . ASN A 1 102 ? -0.460 4.794 5.517 1.00 97.00 102 ASN A N 1
ATOM 787 C CA . ASN A 1 102 ? -0.423 5.537 6.774 1.00 97.00 102 ASN A CA 1
ATOM 788 C C . ASN A 1 102 ? -1.544 5.068 7.723 1.00 97.00 102 ASN A C 1
ATOM 790 O O . ASN A 1 102 ? -2.300 4.139 7.424 1.00 97.00 102 ASN A O 1
ATOM 794 N N . CYS A 1 103 ? -1.669 5.730 8.875 1.00 95.25 103 CYS A N 1
ATOM 795 C CA . CYS A 1 103 ? -2.626 5.375 9.924 1.00 95.25 103 CYS A CA 1
ATOM 796 C C . CYS A 1 103 ? -4.076 5.282 9.421 1.00 95.25 103 CYS A C 1
ATOM 798 O O . CYS A 1 103 ? -4.834 4.414 9.860 1.00 95.25 103 CYS A O 1
ATOM 800 N N . ALA A 1 104 ? -4.478 6.139 8.480 1.00 97.56 104 ALA A N 1
ATOM 801 C CA . ALA A 1 104 ? -5.856 6.201 8.018 1.00 97.56 104 ALA A CA 1
ATOM 802 C C . ALA A 1 104 ? -6.291 4.980 7.192 1.00 97.56 104 ALA A C 1
ATOM 804 O O . ALA A 1 104 ? -7.496 4.776 7.066 1.00 97.56 104 ALA A O 1
ATOM 805 N N . ALA A 1 105 ? -5.369 4.136 6.703 1.00 97.50 105 ALA A N 1
ATOM 806 C CA . ALA A 1 105 ? -5.726 2.888 6.014 1.00 97.50 105 ALA A CA 1
ATOM 807 C C . ALA A 1 105 ? -6.436 1.916 6.962 1.00 97.50 105 ALA A C 1
ATOM 809 O O . ALA A 1 105 ? -7.377 1.228 6.575 1.00 97.50 105 ALA A O 1
ATOM 810 N N . CYS A 1 106 ? -5.996 1.903 8.220 1.00 97.00 106 CYS A N 1
ATOM 811 C CA . CYS A 1 106 ? -6.527 1.047 9.273 1.00 97.00 106 CYS A CA 1
ATOM 812 C C . CYS A 1 106 ? -7.567 1.760 10.151 1.00 97.00 106 CYS A C 1
ATOM 814 O O . CYS A 1 106 ? -8.444 1.118 10.732 1.00 97.00 106 CYS A O 1
ATOM 816 N N . HIS A 1 107 ? -7.483 3.089 10.233 1.00 96.94 107 HIS A N 1
ATOM 817 C CA . HIS A 1 107 ? -8.289 3.920 11.128 1.00 96.94 107 HIS A CA 1
ATOM 818 C C . HIS A 1 107 ? -9.237 4.871 10.392 1.00 96.94 107 HIS A C 1
ATOM 820 O O . HIS A 1 107 ? -9.553 5.953 10.890 1.00 96.94 107 HIS A O 1
ATOM 826 N N . THR A 1 108 ? -9.706 4.477 9.210 1.00 97.56 108 THR A N 1
ATOM 827 C CA . THR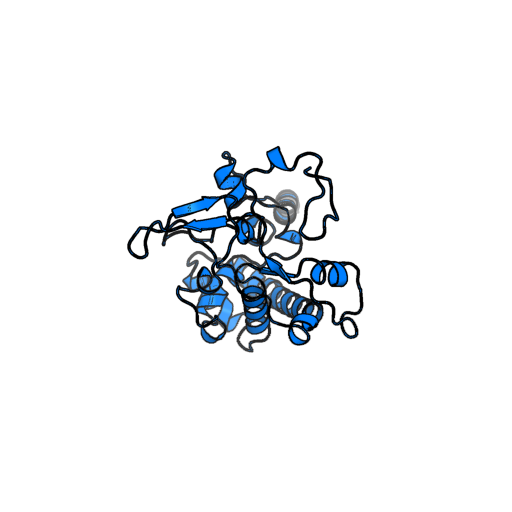 A 1 108 ? -10.844 5.122 8.553 1.00 97.56 108 THR A CA 1
ATOM 828 C C . THR A 1 108 ? -11.871 4.080 8.162 1.00 97.56 108 THR A C 1
ATOM 830 O O . THR A 1 108 ? -11.577 3.122 7.453 1.00 97.56 108 THR A O 1
ATOM 833 N N . GLY A 1 109 ? -13.106 4.296 8.595 1.00 96.06 109 GLY A N 1
ATOM 834 C CA . GLY A 1 109 ? -14.232 3.433 8.282 1.00 96.06 109 GLY A CA 1
ATOM 835 C C . GLY A 1 109 ? -15.315 4.178 7.522 1.00 96.06 109 GLY A C 1
ATOM 836 O O . GLY A 1 109 ? -15.235 5.382 7.260 1.00 96.06 109 GLY A O 1
ATOM 837 N N . THR A 1 110 ? -16.367 3.442 7.182 1.00 95.12 110 THR A N 1
ATOM 838 C CA . THR A 1 110 ? -17.561 4.030 6.590 1.00 95.12 110 THR A CA 1
ATOM 839 C C . THR A 1 110 ? -18.828 3.533 7.249 1.00 95.12 110 THR A C 1
ATOM 841 O O . THR A 1 110 ? -18.925 2.353 7.567 1.00 95.12 110 THR A O 1
ATOM 844 N N . LEU A 1 111 ? -19.826 4.398 7.358 1.00 94.69 111 LEU A N 1
ATOM 845 C CA . LEU A 1 111 ? -21.133 4.071 7.914 1.00 94.69 111 LEU A CA 1
ATOM 846 C C . LEU A 1 111 ? -22.231 4.414 6.905 1.00 94.69 111 LEU A C 1
ATOM 848 O O . LEU A 1 111 ? -22.108 5.374 6.143 1.00 94.69 111 LEU A O 1
ATOM 852 N N . ARG A 1 112 ? -23.309 3.632 6.909 1.00 94.44 112 ARG A N 1
ATOM 853 C CA . ARG A 1 112 ? -24.583 3.984 6.278 1.00 94.44 112 ARG A CA 1
ATOM 854 C C . ARG A 1 112 ? -25.677 3.798 7.319 1.00 94.44 112 ARG A C 1
ATOM 856 O O . ARG A 1 112 ? -25.701 2.757 7.967 1.00 94.44 112 ARG A O 1
ATOM 863 N N . ASP A 1 113 ? -26.572 4.772 7.450 1.00 94.19 113 ASP A N 1
ATOM 864 C CA . ASP A 1 113 ? -27.682 4.699 8.415 1.00 94.19 113 ASP A CA 1
ATOM 865 C C . ASP A 1 113 ? -28.730 3.641 8.012 1.00 94.19 113 ASP A C 1
ATOM 867 O O . ASP A 1 113 ? -29.431 3.086 8.851 1.00 94.19 113 ASP A O 1
ATOM 871 N N . SER A 1 114 ? -28.814 3.331 6.715 1.00 94.88 114 SER A N 1
ATOM 872 C CA . SER A 1 114 ? -29.622 2.251 6.143 1.00 94.88 114 SER A CA 1
ATOM 873 C C . SER A 1 114 ? -28.938 1.687 4.887 1.00 94.88 114 SER A C 1
ATOM 875 O O . SER A 1 114 ? -28.059 2.356 4.333 1.00 94.88 114 SER A O 1
ATOM 877 N N . PRO A 1 115 ? -29.337 0.510 4.365 1.00 91.31 115 PRO A N 1
ATOM 878 C CA . PRO A 1 115 ? -28.771 -0.034 3.125 1.00 91.31 115 PRO A CA 1
ATOM 879 C C . PRO A 1 115 ? -28.834 0.926 1.922 1.00 91.31 115 PRO A C 1
ATOM 881 O O . PRO A 1 115 ? -27.926 0.920 1.087 1.00 91.31 115 PRO A O 1
ATOM 884 N N . ALA A 1 116 ? -29.870 1.772 1.857 1.00 93.44 116 ALA A N 1
ATOM 885 C CA . ALA A 1 116 ? -30.087 2.741 0.781 1.00 93.44 116 ALA A CA 1
ATOM 886 C C . ALA A 1 116 ? -29.404 4.103 1.018 1.00 93.44 116 ALA A C 1
ATOM 888 O O . ALA A 1 116 ? -29.265 4.887 0.081 1.00 93.44 116 ALA A O 1
ATOM 889 N N . SER A 1 117 ? -28.973 4.402 2.248 1.00 94.56 117 SER A N 1
ATOM 890 C CA . SER A 1 117 ? -28.364 5.693 2.584 1.00 94.56 117 SER A CA 1
ATOM 891 C C . SER A 1 117 ? -26.972 5.851 1.955 1.00 94.56 117 SER A C 1
ATOM 893 O O . SER A 1 117 ? -26.235 4.864 1.814 1.00 94.56 117 SER A O 1
ATOM 895 N N . PRO A 1 118 ? -26.554 7.088 1.620 1.00 91.62 118 PRO A N 1
ATOM 896 C CA . PRO A 1 118 ? -25.199 7.339 1.156 1.00 91.62 118 PRO A CA 1
ATOM 897 C C . PRO A 1 118 ? -24.176 6.935 2.221 1.00 91.62 118 PRO A C 1
ATOM 899 O O . PRO A 1 118 ? -24.393 7.057 3.428 1.00 91.62 118 PRO A O 1
ATOM 902 N N . ARG A 1 119 ? -23.027 6.452 1.751 1.00 92.06 119 ARG A N 1
ATOM 903 C CA . ARG A 1 119 ? -21.904 6.071 2.604 1.00 92.06 119 ARG A CA 1
ATOM 904 C C . ARG A 1 119 ? -21.212 7.316 3.146 1.00 92.06 119 ARG A C 1
ATOM 906 O O . ARG A 1 119 ? -20.720 8.127 2.370 1.00 92.06 119 ARG A O 1
ATOM 913 N N . ARG A 1 120 ? -21.108 7.420 4.467 1.00 95.25 120 ARG A N 1
ATOM 914 C CA . ARG A 1 120 ? -20.335 8.455 5.158 1.00 95.25 120 ARG A CA 1
ATOM 915 C C . ARG A 1 120 ? -18.962 7.920 5.526 1.00 95.25 120 ARG A C 1
ATOM 917 O O . ARG A 1 120 ? -18.864 6.811 6.042 1.00 95.25 120 ARG A O 1
ATOM 924 N N . ILE A 1 121 ? -17.922 8.709 5.281 1.00 96.44 121 ILE A N 1
ATOM 925 C CA . ILE A 1 121 ? -16.555 8.417 5.727 1.00 96.44 121 ILE A CA 1
ATOM 926 C C . ILE A 1 121 ? -16.401 8.937 7.158 1.00 96.44 121 ILE A C 1
ATOM 928 O O . ILE A 1 121 ? -16.781 10.071 7.444 1.00 96.44 121 ILE A O 1
ATOM 932 N N . ILE A 1 122 ? -15.865 8.107 8.052 1.00 96.00 122 ILE A N 1
ATOM 933 C CA . ILE A 1 122 ? -15.627 8.460 9.454 1.00 96.00 122 ILE A CA 1
ATOM 934 C C . ILE A 1 122 ? -14.142 8.258 9.752 1.00 96.00 122 ILE A C 1
ATOM 936 O O . ILE A 1 122 ? -13.658 7.126 9.835 1.00 96.00 122 ILE A O 1
ATOM 940 N N . LEU A 1 123 ? -13.421 9.368 9.908 1.00 95.62 123 LEU A N 1
ATOM 941 C CA . LEU A 1 123 ? -12.022 9.358 10.337 1.00 95.62 123 LEU A CA 1
ATOM 942 C C . LEU A 1 123 ? -11.929 8.888 11.796 1.00 95.62 123 LEU A C 1
ATOM 944 O O . LEU A 1 123 ? -12.759 9.254 12.627 1.00 95.62 123 LEU A O 1
ATOM 948 N N . GLY A 1 124 ? -10.936 8.055 12.100 1.00 94.25 124 GLY A N 1
ATOM 949 C CA . GLY A 1 124 ? -10.742 7.432 13.411 1.00 94.25 124 GLY A CA 1
ATOM 950 C C . GLY A 1 124 ? -11.611 6.193 13.675 1.00 94.25 124 GLY A C 1
ATOM 951 O O . GLY A 1 124 ? -11.453 5.549 14.714 1.00 94.25 124 GLY A O 1
ATOM 952 N N . MET A 1 125 ? -12.512 5.826 12.759 1.00 95.88 125 MET A N 1
ATOM 953 C CA . MET A 1 125 ? -13.278 4.578 12.844 1.00 95.88 125 MET A CA 1
ATOM 954 C C . MET A 1 125 ? -12.414 3.384 12.395 1.00 95.88 125 MET A C 1
ATOM 956 O O . MET A 1 125 ? -11.665 3.525 11.429 1.00 95.88 125 MET A O 1
ATOM 960 N N . PRO A 1 126 ? -12.546 2.195 13.011 1.00 95.88 126 PRO A N 1
ATOM 961 C CA . PRO A 1 126 ? -11.954 0.963 12.492 1.00 95.88 126 PRO A CA 1
ATOM 962 C C . PRO A 1 126 ? -12.282 0.714 11.015 1.00 95.88 126 PRO A C 1
ATOM 964 O O . PRO A 1 126 ? -13.456 0.727 10.614 1.00 95.88 126 PRO A O 1
ATOM 967 N N . ALA A 1 127 ? -11.263 0.421 10.208 1.00 97.19 127 ALA A N 1
ATOM 968 C CA . ALA A 1 127 ? -11.428 0.086 8.797 1.00 97.19 127 ALA A CA 1
ATOM 969 C C . ALA A 1 127 ? -11.937 -1.355 8.606 1.00 97.19 127 ALA A C 1
ATOM 971 O O . ALA A 1 127 ? -11.246 -2.210 8.065 1.00 97.19 127 ALA A O 1
ATOM 972 N N . HIS A 1 128 ? -13.180 -1.634 9.009 1.00 95.19 128 HIS A N 1
ATOM 973 C CA . HIS A 1 128 ? -13.794 -2.974 8.972 1.00 95.19 128 HIS A CA 1
ATOM 974 C C . HIS A 1 128 ? -13.828 -3.646 7.581 1.00 95.19 128 HIS A C 1
ATOM 976 O O . HIS A 1 128 ? -14.057 -4.847 7.479 1.00 95.19 128 HIS A O 1
ATOM 982 N N . GLN A 1 129 ? -13.633 -2.887 6.495 1.00 95.19 129 GLN A N 1
ATOM 983 C CA . GLN A 1 129 ? -13.588 -3.426 5.132 1.00 95.19 129 GLN A CA 1
ATOM 984 C C . GLN A 1 129 ? -12.166 -3.688 4.640 1.00 95.19 129 GLN A C 1
ATOM 986 O O . GLN A 1 129 ? -12.014 -4.471 3.697 1.00 95.19 129 GLN A O 1
ATOM 991 N N . PHE A 1 130 ? -11.156 -3.044 5.230 1.00 98.06 130 PHE A N 1
ATOM 992 C CA . PHE A 1 130 ? -9.788 -3.121 4.740 1.00 98.06 130 PHE A CA 1
ATOM 993 C C . PHE A 1 130 ? -9.188 -4.492 5.046 1.00 98.06 130 PHE A C 1
ATOM 995 O O . PHE A 1 130 ? -9.194 -4.942 6.187 1.00 98.06 130 PHE A O 1
ATOM 1002 N N . ASP A 1 131 ? -8.698 -5.166 4.013 1.00 98.06 131 ASP A N 1
ATOM 1003 C CA . ASP A 1 131 ? -8.034 -6.461 4.098 1.00 98.06 131 ASP A CA 1
ATOM 1004 C C . ASP A 1 131 ? -6.560 -6.288 3.720 1.00 98.06 131 ASP A C 1
ATOM 1006 O O . ASP A 1 131 ? -6.174 -6.360 2.547 1.00 98.06 131 ASP A O 1
ATOM 1010 N N . LEU A 1 132 ? -5.745 -5.997 4.737 1.00 97.06 132 LEU A N 1
ATOM 1011 C CA . LEU A 1 132 ? -4.315 -5.739 4.580 1.00 97.06 132 LEU A CA 1
ATOM 1012 C C . LEU A 1 132 ? -3.571 -6.981 4.075 1.00 97.06 132 LEU A C 1
ATOM 1014 O O . LEU A 1 132 ? -2.719 -6.874 3.190 1.00 97.06 132 LEU A O 1
ATOM 1018 N N . GLN A 1 133 ? -3.922 -8.162 4.591 1.00 97.44 133 GLN A N 1
ATOM 1019 C CA . GLN A 1 133 ? -3.296 -9.413 4.176 1.00 97.44 133 GLN A CA 1
ATOM 1020 C C . GLN A 1 133 ? -3.567 -9.694 2.692 1.00 97.44 133 GLN A C 1
ATOM 1022 O O . GLN A 1 133 ? -2.646 -10.052 1.955 1.00 97.44 133 GLN A O 1
ATOM 1027 N N . SER A 1 134 ? -4.804 -9.497 2.224 1.00 97.94 134 SER A N 1
ATOM 1028 C CA . SER A 1 134 ? -5.154 -9.636 0.807 1.00 97.94 134 SER A CA 1
ATOM 1029 C C . SER A 1 134 ? -4.425 -8.609 -0.065 1.00 97.94 134 SER A C 1
ATOM 1031 O O . SER A 1 134 ? -3.900 -8.977 -1.117 1.00 97.94 134 SER A O 1
ATOM 1033 N N . TYR A 1 135 ? -4.300 -7.356 0.390 1.00 98.31 135 TYR A N 1
ATOM 1034 C CA . TYR A 1 135 ? -3.509 -6.330 -0.300 1.00 98.31 135 TYR A CA 1
ATOM 1035 C C . TYR A 1 135 ? -2.037 -6.743 -0.456 1.00 98.31 135 TYR A C 1
ATOM 1037 O O . TYR A 1 135 ? -1.488 -6.676 -1.556 1.00 98.31 135 TYR A O 1
ATOM 1045 N N . GLN A 1 136 ? -1.401 -7.244 0.606 1.00 97.62 136 GLN A N 1
ATOM 1046 C CA . GLN A 1 136 ? -0.018 -7.729 0.543 1.00 97.62 136 GLN A CA 1
ATOM 1047 C C . GLN A 1 136 ? 0.118 -8.948 -0.380 1.00 97.62 136 GLN A C 1
ATOM 1049 O O . GLN A 1 136 ? 1.018 -8.989 -1.219 1.00 97.62 136 GLN A O 1
ATOM 1054 N N . ARG A 1 137 ? -0.810 -9.913 -0.297 1.00 98.12 137 ARG A N 1
ATOM 1055 C CA . ARG A 1 137 ? -0.837 -11.081 -1.194 1.00 98.12 137 ARG A CA 1
ATOM 1056 C C . ARG A 1 137 ? -0.979 -10.677 -2.663 1.00 98.12 137 ARG A C 1
ATOM 1058 O O . ARG A 1 137 ? -0.301 -11.263 -3.503 1.00 98.12 137 ARG A O 1
ATOM 1065 N N . PHE A 1 138 ? -1.785 -9.662 -2.970 1.00 98.69 138 PHE A N 1
ATOM 1066 C CA . PHE A 1 138 ? -1.890 -9.108 -4.321 1.00 98.69 138 PHE A CA 1
ATOM 1067 C C . PHE A 1 138 ? -0.550 -8.561 -4.822 1.00 98.69 138 PHE A C 1
ATOM 1069 O O . PHE A 1 138 ? -0.133 -8.891 -5.931 1.00 98.69 138 PHE A O 1
ATOM 1076 N N . LEU A 1 139 ? 0.159 -7.777 -4.004 1.00 98.56 139 LEU A N 1
ATOM 1077 C CA . LEU A 1 139 ? 1.481 -7.265 -4.373 1.00 98.56 139 LEU A CA 1
ATOM 1078 C C . LEU A 1 139 ? 2.470 -8.409 -4.635 1.00 98.56 139 LEU A C 1
ATOM 1080 O O . LEU A 1 139 ? 3.182 -8.385 -5.640 1.00 98.56 139 LEU A O 1
ATOM 1084 N N 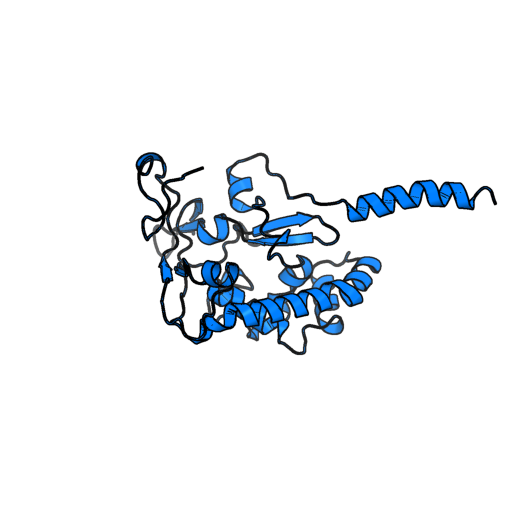. PHE A 1 140 ? 2.473 -9.438 -3.780 1.00 98.62 140 PHE A N 1
ATOM 1085 C CA . PHE A 1 140 ? 3.314 -10.627 -3.949 1.00 98.62 140 PHE A CA 1
ATOM 1086 C C . PHE A 1 140 ? 2.988 -11.401 -5.229 1.00 98.62 140 PHE A C 1
ATOM 1088 O O . PHE A 1 140 ? 3.909 -11.844 -5.921 1.00 98.62 140 PHE A O 1
ATOM 1095 N N . ALA A 1 141 ? 1.703 -11.550 -5.561 1.00 98.69 141 ALA A N 1
ATOM 1096 C CA . ALA A 1 141 ? 1.258 -12.183 -6.798 1.00 98.69 141 ALA A CA 1
ATOM 1097 C C . ALA A 1 141 ? 1.705 -11.375 -8.025 1.00 98.69 141 ALA A C 1
ATOM 1099 O O . ALA A 1 141 ? 2.294 -11.942 -8.941 1.00 98.69 141 ALA A O 1
ATOM 1100 N N . CYS A 1 142 ? 1.544 -10.047 -7.994 1.00 98.69 142 CYS A N 1
ATOM 1101 C CA . CYS A 1 142 ? 2.012 -9.162 -9.060 1.00 98.69 142 CYS A CA 1
ATOM 1102 C C . CYS A 1 142 ? 3.525 -9.277 -9.280 1.00 98.69 142 CYS A C 1
ATOM 1104 O O . CYS A 1 142 ? 3.959 -9.467 -10.408 1.00 98.69 142 CYS A O 1
ATOM 1106 N N . GLY A 1 143 ? 4.348 -9.196 -8.227 1.00 98.25 143 GLY A N 1
ATOM 1107 C CA . GLY A 1 143 ? 5.811 -9.279 -8.374 1.00 98.25 143 GLY A CA 1
ATOM 1108 C C . GLY A 1 143 ? 6.318 -10.653 -8.835 1.00 98.25 143 GLY A C 1
ATOM 1109 O O . GLY A 1 143 ? 7.388 -10.753 -9.445 1.00 98.25 143 GLY A O 1
ATOM 1110 N N . ALA A 1 144 ? 5.552 -11.712 -8.563 1.00 98.44 144 ALA A N 1
ATOM 1111 C CA . ALA A 1 144 ? 5.833 -13.060 -9.046 1.00 98.44 144 ALA A CA 1
ATOM 1112 C C . ALA A 1 144 ? 5.361 -13.298 -10.489 1.00 98.44 144 ALA A C 1
ATOM 1114 O O . ALA A 1 144 ? 5.844 -14.229 -11.132 1.00 98.44 144 ALA A O 1
ATOM 1115 N N . ASP A 1 145 ? 4.453 -12.467 -11.003 1.00 98.69 145 ASP A N 1
ATOM 1116 C CA . ASP A 1 145 ? 3.896 -12.610 -12.342 1.00 98.69 145 ASP A CA 1
ATOM 1117 C C . ASP A 1 145 ? 4.982 -12.424 -13.424 1.00 98.69 145 ASP A C 1
ATOM 1119 O O . ASP A 1 145 ? 5.772 -11.471 -13.359 1.00 98.69 145 ASP A O 1
ATOM 1123 N N . PRO A 1 146 ? 5.046 -13.295 -14.450 1.00 98.31 146 PRO A N 1
ATOM 1124 C CA . PRO A 1 146 ? 5.999 -13.156 -15.549 1.00 98.31 146 PRO A CA 1
ATOM 1125 C C . PRO A 1 146 ? 5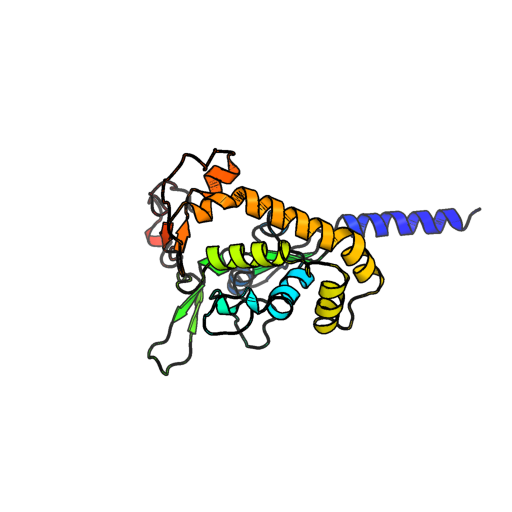.903 -11.821 -16.293 1.00 98.31 146 PRO A C 1
ATOM 1127 O O . PRO A 1 146 ? 6.907 -11.386 -16.851 1.00 98.31 146 PRO A O 1
ATOM 1130 N N . ARG A 1 147 ? 4.739 -11.154 -16.278 1.00 98.44 147 ARG A N 1
ATOM 1131 C CA . ARG A 1 147 ? 4.534 -9.836 -16.898 1.00 98.44 147 ARG A CA 1
ATOM 1132 C C . ARG A 1 147 ? 5.016 -8.674 -16.030 1.00 98.44 147 ARG A C 1
ATOM 1134 O O . ARG A 1 147 ? 4.931 -7.535 -16.476 1.00 98.44 147 ARG A O 1
ATOM 1141 N N . PHE A 1 148 ? 5.547 -8.897 -14.821 1.00 98.69 148 PHE A N 1
ATOM 1142 C CA . PHE A 1 148 ? 6.203 -7.838 -14.041 1.00 98.69 148 PHE A CA 1
ATOM 1143 C C . PHE A 1 148 ? 7.564 -7.487 -14.664 1.00 98.69 148 PHE A C 1
ATOM 1145 O O . PHE A 1 148 ? 8.641 -7.843 -14.169 1.00 98.69 148 PHE A O 1
ATOM 1152 N N . THR A 1 149 ? 7.501 -6.829 -15.817 1.00 98.62 149 THR A N 1
ATOM 1153 C CA . THR A 1 149 ? 8.637 -6.443 -16.648 1.00 98.62 149 THR A CA 1
ATOM 1154 C C . THR A 1 149 ? 8.423 -5.039 -17.211 1.00 98.62 149 THR A C 1
ATOM 1156 O O . THR A 1 149 ? 7.280 -4.574 -17.310 1.00 98.62 149 THR A O 1
ATOM 1159 N N . PRO A 1 150 ? 9.500 -4.342 -17.610 1.00 98.50 150 PRO A N 1
ATOM 1160 C CA . PRO A 1 150 ? 9.387 -3.034 -18.245 1.00 98.50 150 PRO A CA 1
ATOM 1161 C C . PRO A 1 150 ? 8.490 -3.005 -19.487 1.00 98.50 150 PRO A C 1
ATOM 1163 O O . PRO A 1 150 ? 7.826 -2.000 -19.721 1.00 98.50 150 PRO A O 1
ATOM 1166 N N . GLU A 1 151 ? 8.444 -4.091 -20.261 1.00 98.44 151 GLU A N 1
ATOM 1167 C CA . GLU A 1 151 ? 7.658 -4.211 -21.497 1.00 98.44 151 GLU A CA 1
ATOM 1168 C C . GLU A 1 151 ? 6.151 -4.092 -21.249 1.00 98.44 151 GLU A C 1
ATOM 1170 O O . GLU A 1 151 ? 5.437 -3.591 -22.111 1.00 98.44 151 GLU A O 1
ATOM 1175 N N . HIS A 1 152 ? 5.674 -4.499 -20.072 1.00 98.56 152 HIS A N 1
ATOM 1176 C CA . HIS A 1 152 ? 4.258 -4.439 -19.709 1.00 98.56 152 HIS A CA 1
ATOM 1177 C C . HIS A 1 152 ? 3.947 -3.252 -18.790 1.00 98.56 152 HIS A C 1
ATOM 1179 O O . HIS A 1 152 ? 2.937 -2.569 -18.967 1.00 98.56 152 HIS A O 1
ATOM 1185 N N . LEU A 1 153 ? 4.832 -2.963 -17.830 1.00 98.56 153 LEU A N 1
ATOM 1186 C CA . LEU A 1 153 ? 4.623 -1.890 -16.857 1.00 98.56 153 LEU A CA 1
ATOM 1187 C C . LEU A 1 153 ? 4.762 -0.497 -17.476 1.00 98.56 153 LEU A C 1
ATOM 1189 O O . LEU A 1 153 ? 3.956 0.370 -17.161 1.00 98.56 153 LEU A O 1
ATOM 1193 N N . LEU A 1 154 ? 5.734 -0.251 -18.363 1.00 98.44 154 LEU A N 1
ATOM 1194 C CA . LEU A 1 154 ? 5.914 1.091 -18.938 1.00 98.44 154 LEU A CA 1
ATOM 1195 C C . LEU A 1 154 ? 4.731 1.531 -19.816 1.00 98.44 154 LEU A C 1
ATOM 1197 O O . LEU A 1 154 ? 4.296 2.673 -19.656 1.00 98.44 154 LEU A O 1
ATOM 1201 N N . PRO A 1 155 ? 4.157 0.684 -20.697 1.00 98.25 155 PRO A N 1
ATOM 1202 C CA . PRO A 1 155 ? 2.923 1.039 -21.397 1.00 98.25 155 PRO A CA 1
ATOM 1203 C C . PRO A 1 155 ? 1.750 1.296 -20.446 1.00 98.25 155 PRO A C 1
ATOM 1205 O O . PRO A 1 155 ? 1.025 2.271 -20.633 1.00 98.25 155 PRO A O 1
ATOM 1208 N N . ALA A 1 156 ? 1.589 0.474 -19.401 1.00 98.12 156 ALA A N 1
ATOM 1209 C CA . ALA A 1 156 ? 0.536 0.667 -18.405 1.00 98.12 156 ALA A CA 1
ATOM 1210 C C . ALA A 1 156 ? 0.697 1.997 -17.645 1.00 98.12 156 ALA A C 1
ATOM 1212 O O . ALA A 1 156 ? -0.282 2.714 -17.448 1.00 98.12 156 ALA A O 1
ATOM 1213 N N . ILE A 1 157 ? 1.931 2.365 -17.289 1.00 98.38 157 ILE A N 1
ATOM 1214 C CA . ILE A 1 157 ? 2.261 3.647 -16.654 1.00 98.38 157 ILE A CA 1
ATOM 1215 C C . ILE A 1 157 ? 1.965 4.815 -17.597 1.00 98.38 157 ILE A C 1
ATOM 1217 O O . ILE A 1 157 ? 1.291 5.755 -17.191 1.00 98.38 157 ILE A O 1
ATOM 1221 N N . ARG A 1 158 ? 2.397 4.758 -18.862 1.00 97.69 158 ARG A N 1
ATOM 1222 C CA . ARG A 1 158 ? 2.135 5.827 -19.846 1.00 97.69 158 ARG A CA 1
ATOM 1223 C C . ARG A 1 158 ? 0.648 6.014 -20.142 1.00 97.69 158 ARG A C 1
ATOM 1225 O O . ARG A 1 158 ? 0.212 7.127 -20.403 1.00 97.69 158 ARG A O 1
ATOM 1232 N N . ALA A 1 159 ? -0.142 4.944 -20.062 1.00 97.31 159 ALA A N 1
ATOM 1233 C CA . ALA A 1 159 ? -1.594 5.036 -20.179 1.00 97.31 159 ALA A CA 1
ATOM 1234 C C . ALA A 1 159 ? -2.248 5.774 -18.993 1.00 97.31 159 ALA A C 1
ATOM 1236 O O . ALA A 1 159 ? -3.358 6.278 -19.139 1.00 97.31 159 ALA A O 1
ATOM 1237 N N . LEU A 1 160 ? -1.587 5.821 -17.829 1.00 96.31 160 LEU A N 1
ATOM 1238 C CA . LEU A 1 160 ? -2.019 6.579 -16.648 1.00 96.31 160 LEU A CA 1
ATOM 1239 C C . LEU A 1 160 ? -1.393 7.981 -16.587 1.00 96.31 160 LEU A C 1
ATOM 1241 O O . LEU A 1 160 ? -1.999 8.898 -16.039 1.00 96.31 160 LEU A O 1
ATOM 1245 N N . ASN A 1 161 ? -0.192 8.142 -17.142 1.00 96.69 161 ASN A N 1
ATOM 1246 C CA . ASN A 1 161 ? 0.544 9.395 -17.231 1.00 96.69 161 ASN A CA 1
ATOM 1247 C C . ASN A 1 161 ? 1.122 9.576 -18.648 1.00 96.69 161 ASN A C 1
ATOM 1249 O O . ASN A 1 161 ? 2.250 9.145 -18.907 1.00 96.69 161 ASN A O 1
ATOM 1253 N N . PRO A 1 162 ? 0.378 10.214 -19.569 1.00 95.69 162 PRO A N 1
ATOM 1254 C CA . PRO A 1 162 ? 0.850 10.462 -20.932 1.00 95.69 162 PRO A CA 1
ATOM 1255 C C . PRO A 1 162 ? 2.120 11.321 -21.009 1.00 95.69 162 PRO A C 1
ATOM 1257 O O . PRO A 1 162 ? 2.846 11.247 -21.997 1.00 95.69 162 PRO A O 1
ATOM 1260 N N . GLU A 1 163 ? 2.411 12.100 -19.964 1.00 95.00 163 GLU A N 1
ATOM 1261 C CA . GLU A 1 163 ? 3.590 12.967 -19.866 1.00 95.00 163 GLU A CA 1
ATOM 1262 C C . GLU A 1 163 ? 4.811 12.247 -19.266 1.00 95.00 163 GLU A C 1
ATOM 1264 O O . GLU A 1 163 ? 5.850 12.865 -19.033 1.00 95.00 163 GLU A O 1
ATOM 1269 N N . PHE A 1 164 ? 4.718 10.935 -19.009 1.00 95.50 164 PHE A N 1
ATOM 1270 C CA . PHE A 1 164 ? 5.810 10.164 -18.420 1.00 95.50 164 PHE A CA 1
ATOM 1271 C C . PHE A 1 164 ? 7.050 10.189 -19.321 1.00 95.50 164 PHE A C 1
ATOM 1273 O O . PHE A 1 164 ? 7.047 9.655 -20.437 1.00 95.50 164 PHE A O 1
ATOM 1280 N N . SER A 1 165 ? 8.120 10.817 -18.832 1.00 94.69 165 SER A N 1
ATOM 1281 C CA . SER A 1 165 ? 9.230 11.221 -19.686 1.00 94.69 165 SER A CA 1
ATOM 1282 C C . SER A 1 165 ? 10.039 10.032 -20.217 1.00 94.69 165 SER A C 1
ATOM 1284 O O . SER A 1 165 ? 10.015 8.906 -19.698 1.00 94.69 165 SER A O 1
ATOM 1286 N N . TRP A 1 166 ? 10.807 10.279 -21.279 1.00 94.62 166 TRP A N 1
ATOM 1287 C CA . TRP A 1 166 ? 11.742 9.289 -21.813 1.00 94.62 166 TRP A CA 1
ATOM 1288 C C . TRP A 1 166 ? 12.836 8.924 -20.796 1.00 94.62 166 TRP A C 1
ATOM 1290 O O . TRP A 1 166 ? 13.154 7.744 -20.643 1.00 94.62 166 TRP A O 1
ATOM 1300 N N . PHE A 1 167 ? 13.355 9.905 -20.051 1.00 94.25 167 PHE A N 1
ATOM 1301 C CA . PHE A 1 167 ? 14.355 9.671 -19.006 1.00 94.25 167 PHE A CA 1
ATOM 1302 C C . PHE A 1 167 ? 13.780 8.855 -17.843 1.00 94.25 167 PHE A C 1
ATOM 1304 O O . PHE A 1 167 ? 14.404 7.878 -17.424 1.00 94.25 167 PHE A O 1
ATOM 1311 N N . ASP A 1 168 ? 12.559 9.166 -17.395 1.00 94.50 168 ASP A N 1
ATOM 1312 C CA . ASP A 1 168 ? 11.867 8.370 -16.374 1.00 94.50 168 ASP A CA 1
ATOM 1313 C C . ASP A 1 168 ? 11.618 6.946 -16.863 1.00 94.50 168 ASP A C 1
ATOM 1315 O O . ASP A 1 168 ? 11.780 5.988 -16.112 1.00 94.50 168 ASP A O 1
ATOM 1319 N N . SER A 1 169 ? 11.298 6.776 -18.149 1.00 96.06 169 SER A N 1
ATOM 1320 C CA . SER A 1 169 ? 11.131 5.454 -18.754 1.00 96.06 169 SER A CA 1
ATOM 1321 C C . SER A 1 169 ? 12.418 4.625 -18.698 1.00 96.06 169 SER A C 1
ATOM 1323 O O . SER A 1 169 ? 12.351 3.429 -18.411 1.00 96.06 169 SER A O 1
ATOM 1325 N N . LEU A 1 170 ? 13.588 5.232 -18.938 1.00 97.31 170 LEU A N 1
ATOM 1326 C CA . LEU A 1 170 ? 14.881 4.549 -18.807 1.00 97.31 170 LEU A CA 1
ATOM 1327 C C . LEU A 1 170 ? 15.184 4.196 -17.349 1.00 97.31 170 LEU A C 1
ATOM 1329 O O . LEU A 1 170 ? 15.548 3.053 -17.061 1.00 97.31 170 LEU A O 1
ATOM 1333 N N . LEU A 1 171 ? 14.986 5.145 -16.428 1.00 96.25 171 LEU A N 1
ATOM 1334 C CA . LEU A 1 171 ? 15.163 4.913 -14.996 1.00 96.25 171 LEU A CA 1
ATOM 1335 C C . LEU A 1 171 ? 14.259 3.767 -14.522 1.00 96.25 171 LEU A C 1
ATOM 1337 O O . LEU A 1 171 ? 14.717 2.830 -13.866 1.00 96.25 171 LEU A O 1
ATOM 1341 N N . TYR A 1 172 ? 12.985 3.775 -14.914 1.00 98.12 172 TYR A N 1
ATOM 1342 C CA . TYR A 1 172 ? 12.050 2.723 -14.542 1.00 98.12 172 TYR A CA 1
ATOM 1343 C C . TYR A 1 172 ? 12.422 1.370 -15.142 1.00 98.12 172 TYR A C 1
ATOM 1345 O O . TYR A 1 172 ? 12.395 0.366 -14.428 1.00 98.12 172 TYR A O 1
ATOM 1353 N N . ARG A 1 173 ? 12.819 1.343 -16.419 1.00 98.38 173 ARG A N 1
ATOM 1354 C CA . ARG A 1 173 ? 13.218 0.122 -17.129 1.00 98.38 173 ARG A CA 1
ATOM 1355 C C . ARG A 1 173 ? 14.384 -0.585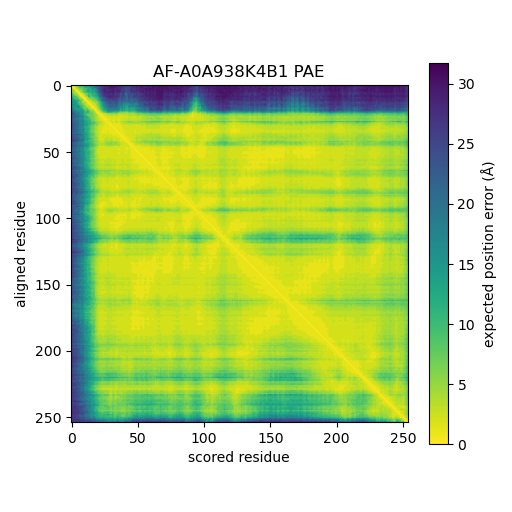 -16.452 1.00 98.38 173 ARG A C 1
ATOM 1357 O O . ARG A 1 173 ? 14.312 -1.788 -16.217 1.00 98.38 173 ARG A O 1
ATOM 1364 N N . PHE A 1 174 ? 15.461 0.147 -16.189 1.00 98.06 174 PHE A N 1
ATOM 1365 C CA . PHE A 1 174 ? 16.733 -0.454 -15.791 1.00 98.06 174 PHE A CA 1
ATOM 1366 C C . PHE A 1 174 ? 16.940 -0.499 -14.280 1.00 98.06 174 PHE A C 1
ATOM 1368 O O . PHE A 1 174 ? 17.732 -1.307 -13.800 1.00 98.06 174 PHE A O 1
ATOM 1375 N N . VAL A 1 175 ? 16.231 0.343 -13.524 1.00 97.50 175 VAL A N 1
ATOM 1376 C CA . VAL A 1 175 ? 16.453 0.495 -12.085 1.00 97.50 175 VAL A CA 1
ATOM 1377 C C . VAL A 1 175 ? 15.201 0.198 -11.274 1.00 97.50 175 VAL A C 1
ATOM 1379 O O . VAL A 1 175 ? 15.225 -0.713 -10.446 1.00 97.50 175 VAL A O 1
ATOM 1382 N N . VAL A 1 176 ? 14.121 0.952 -11.484 1.00 98.00 176 VAL A N 1
ATOM 1383 C CA . VAL A 1 176 ? 12.973 0.938 -10.561 1.00 98.00 176 VAL A CA 1
ATOM 1384 C C . VAL A 1 176 ? 12.253 -0.403 -10.615 1.00 98.00 176 VAL A C 1
ATOM 1386 O O . VAL A 1 176 ? 12.129 -1.062 -9.591 1.00 98.00 176 VAL A O 1
ATOM 1389 N N . ILE A 1 177 ? 11.853 -0.863 -11.804 1.00 98.56 177 ILE A N 1
ATOM 1390 C CA . ILE A 1 177 ? 11.077 -2.100 -11.963 1.00 98.56 177 ILE A CA 1
ATOM 1391 C C . ILE A 1 177 ? 11.852 -3.331 -11.455 1.00 98.56 177 ILE A C 1
ATOM 1393 O O . ILE A 1 177 ? 11.291 -4.076 -10.645 1.00 98.56 177 ILE A O 1
ATOM 1397 N N . PRO A 1 178 ? 13.133 -3.554 -11.829 1.00 98.31 178 PRO A N 1
ATOM 1398 C CA . PRO A 1 178 ? 13.906 -4.673 -11.288 1.00 98.31 178 PRO A CA 1
ATOM 1399 C C . PRO A 1 178 ? 14.071 -4.625 -9.764 1.00 98.31 178 PRO A C 1
ATOM 1401 O O . PRO A 1 178 ? 13.971 -5.663 -9.106 1.00 98.31 178 PRO A O 1
ATOM 1404 N N . ARG A 1 179 ? 14.302 -3.435 -9.185 1.00 97.75 179 ARG A N 1
ATOM 1405 C CA . ARG A 1 179 ? 14.434 -3.271 -7.728 1.00 97.75 179 ARG A CA 1
ATOM 1406 C C . ARG A 1 179 ? 13.118 -3.526 -7.007 1.00 97.75 179 ARG A C 1
ATOM 1408 O O . ARG A 1 179 ? 13.113 -4.266 -6.029 1.00 97.75 179 ARG A O 1
ATOM 1415 N N . THR A 1 180 ? 12.007 -2.996 -7.513 1.00 98.25 180 THR A N 1
ATOM 1416 C CA . THR A 1 180 ? 10.677 -3.242 -6.945 1.00 98.25 180 THR A CA 1
ATOM 1417 C C . THR A 1 180 ? 10.323 -4.722 -6.986 1.00 98.25 180 THR A C 1
ATOM 1419 O O . THR A 1 180 ? 9.878 -5.262 -5.978 1.00 98.25 180 THR A O 1
ATOM 1422 N N . ARG A 1 181 ? 10.584 -5.414 -8.104 1.00 98.44 181 ARG A N 1
ATOM 1423 C CA . ARG A 1 181 ? 10.333 -6.859 -8.208 1.00 98.44 181 ARG A CA 1
ATOM 1424 C C . ARG A 1 181 ? 11.109 -7.651 -7.158 1.00 98.44 181 ARG A C 1
ATOM 1426 O O . ARG A 1 181 ? 10.550 -8.543 -6.526 1.00 98.44 181 ARG A O 1
ATOM 1433 N N . ARG A 1 182 ? 12.386 -7.308 -6.963 1.00 98.19 182 ARG A N 1
ATOM 1434 C CA . ARG A 1 182 ? 13.241 -7.943 -5.955 1.00 98.19 182 ARG A CA 1
ATOM 1435 C C . ARG A 1 182 ? 12.729 -7.688 -4.539 1.00 98.19 182 ARG A C 1
ATOM 1437 O O . ARG A 1 182 ? 12.545 -8.648 -3.803 1.00 98.19 182 ARG A O 1
ATOM 1444 N N . GLY A 1 183 ? 12.420 -6.435 -4.199 1.00 97.25 183 GLY A N 1
ATOM 1445 C CA . GLY A 1 183 ? 11.884 -6.082 -2.883 1.00 97.25 183 GLY A CA 1
ATOM 1446 C C . GLY A 1 183 ? 10.568 -6.803 -2.574 1.00 97.25 183 GLY A C 1
ATOM 1447 O O . GLY A 1 183 ? 10.409 -7.361 -1.494 1.00 97.25 183 GLY A O 1
ATOM 1448 N N . ILE A 1 184 ? 9.657 -6.901 -3.551 1.00 98.12 184 ILE A N 1
ATOM 1449 C CA . ILE A 1 184 ? 8.412 -7.673 -3.404 1.00 98.12 184 ILE A CA 1
ATOM 1450 C C . ILE A 1 184 ? 8.703 -9.161 -3.148 1.00 98.12 184 ILE A C 1
ATOM 1452 O O . ILE A 1 184 ? 8.039 -9.781 -2.318 1.00 98.12 184 ILE A O 1
ATOM 1456 N N . ALA A 1 185 ? 9.684 -9.751 -3.838 1.00 98.06 185 ALA A N 1
ATOM 1457 C CA . ALA A 1 185 ? 10.062 -11.148 -3.629 1.00 98.06 185 ALA A CA 1
ATOM 1458 C C . ALA A 1 185 ? 10.676 -11.390 -2.237 1.00 98.06 185 ALA A C 1
ATOM 1460 O O . ALA A 1 185 ? 10.361 -12.394 -1.599 1.00 98.06 185 ALA A O 1
ATOM 1461 N N . GLU A 1 186 ? 11.505 -10.466 -1.749 1.00 95.88 186 GLU A N 1
ATOM 1462 C CA . GLU A 1 186 ? 12.094 -10.513 -0.405 1.00 95.88 186 GLU A CA 1
ATOM 1463 C C . GLU A 1 186 ? 11.026 -10.378 0.692 1.00 95.88 186 GLU A C 1
ATOM 1465 O O . GLU A 1 186 ? 11.028 -11.138 1.662 1.00 95.88 186 GLU A O 1
ATOM 1470 N N . GLU A 1 187 ? 10.073 -9.453 0.535 1.00 94.44 187 GLU A N 1
ATOM 1471 C CA . GLU A 1 187 ? 8.926 -9.326 1.445 1.00 94.44 187 GLU A CA 1
ATOM 1472 C C . GLU A 1 187 ? 8.050 -10.584 1.418 1.00 94.44 187 GLU A C 1
ATOM 1474 O O . GLU A 1 187 ? 7.673 -11.097 2.469 1.00 94.44 187 GLU A O 1
ATOM 1479 N N . ARG A 1 188 ? 7.785 -11.160 0.236 1.00 95.75 188 ARG A N 1
ATOM 1480 C CA . ARG A 1 188 ? 7.023 -12.414 0.121 1.00 95.75 188 ARG A CA 1
ATOM 1481 C C . ARG A 1 188 ? 7.662 -13.542 0.934 1.00 95.75 188 ARG A C 1
ATOM 1483 O O . ARG A 1 188 ? 6.943 -14.314 1.562 1.00 95.75 188 ARG A O 1
ATOM 1490 N N . GLN A 1 189 ? 8.991 -13.651 0.926 1.00 93.94 189 GLN A N 1
ATOM 1491 C CA . GLN A 1 189 ? 9.706 -14.645 1.733 1.00 93.94 189 GLN A CA 1
ATOM 1492 C C . GLN A 1 189 ? 9.560 -14.366 3.232 1.00 93.94 189 GLN A C 1
ATOM 1494 O O . GLN A 1 189 ? 9.252 -15.281 3.995 1.00 93.94 189 GLN A O 1
ATOM 1499 N N . ARG A 1 190 ? 9.713 -13.104 3.650 1.00 91.81 190 ARG A N 1
ATOM 1500 C CA . ARG A 1 190 ? 9.526 -12.675 5.046 1.00 91.81 190 ARG A CA 1
ATOM 1501 C C . ARG A 1 190 ? 8.104 -12.902 5.562 1.00 91.81 190 ARG A C 1
ATOM 1503 O O . ARG A 1 190 ? 7.927 -13.193 6.740 1.00 91.81 190 ARG A O 1
ATOM 1510 N N . PHE A 1 191 ? 7.108 -12.830 4.683 1.00 93.69 191 PHE A N 1
ATOM 1511 C CA . PHE A 1 191 ? 5.693 -13.041 4.994 1.00 93.69 191 PHE A CA 1
ATOM 1512 C C . PHE A 1 191 ? 5.161 -14.441 4.637 1.00 93.69 191 PHE A C 1
ATOM 1514 O O . PHE A 1 191 ? 3.951 -14.662 4.663 1.00 93.69 191 PHE A O 1
ATOM 1521 N N . ALA A 1 192 ? 6.033 -15.426 4.375 1.00 93.38 192 ALA A N 1
ATOM 1522 C CA . ALA A 1 192 ? 5.626 -16.809 4.080 1.00 93.38 192 ALA A CA 1
ATOM 1523 C C . ALA A 1 192 ? 4.801 -17.465 5.210 1.00 93.38 192 ALA A C 1
ATOM 1525 O O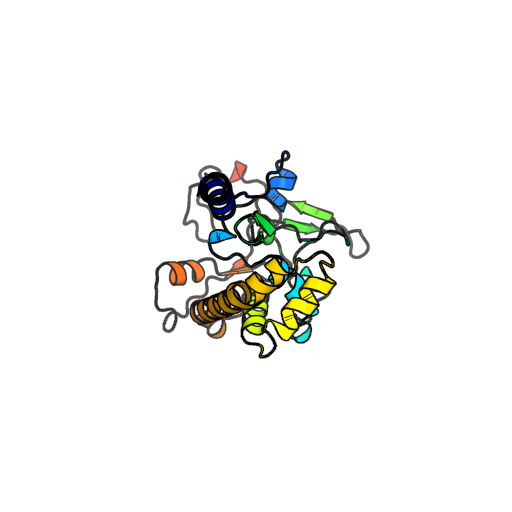 . ALA A 1 192 ? 4.040 -18.404 4.984 1.00 93.38 192 ALA A O 1
ATOM 1526 N N . TRP A 1 193 ? 4.903 -16.937 6.431 1.00 92.62 193 TRP A N 1
ATOM 1527 C CA . TRP A 1 193 ? 4.109 -17.352 7.586 1.00 92.62 193 TRP A CA 1
ATOM 1528 C C . TRP A 1 193 ? 2.597 -17.124 7.414 1.00 92.62 193 TRP A C 1
ATOM 1530 O O . TRP A 1 193 ? 1.810 -17.764 8.115 1.00 92.62 193 TRP A O 1
ATOM 1540 N N . PHE A 1 194 ? 2.173 -16.265 6.473 1.00 94.75 194 PHE A N 1
ATOM 1541 C CA . PHE A 1 194 ? 0.763 -16.087 6.110 1.00 94.75 194 PHE A CA 1
ATOM 1542 C C . PHE A 1 194 ? 0.083 -17.386 5.667 1.00 94.75 194 PHE A C 1
ATOM 1544 O O . PHE A 1 194 ? -1.135 -17.485 5.787 1.00 94.75 194 PHE A O 1
ATOM 1551 N N . ASP A 1 195 ? 0.837 -18.352 5.137 1.00 92.62 195 ASP A N 1
ATOM 1552 C CA . ASP A 1 195 ? 0.303 -19.631 4.655 1.00 92.62 195 ASP A CA 1
ATOM 1553 C C . ASP A 1 195 ? 0.188 -20.688 5.768 1.00 92.62 195 ASP A C 1
ATOM 1555 O O . ASP A 1 195 ? -0.371 -21.758 5.553 1.00 92.62 195 ASP A O 1
ATOM 1559 N N . GLN A 1 196 ? 0.698 -20.393 6.968 1.00 92.00 196 GLN A N 1
ATOM 1560 C CA . GLN A 1 196 ? 0.728 -21.324 8.104 1.00 92.00 196 GLN A CA 1
ATOM 1561 C C . GLN A 1 196 ? -0.321 -21.000 9.175 1.00 92.00 196 GLN A C 1
ATOM 1563 O O . GLN A 1 196 ? -0.391 -21.671 10.201 1.00 92.00 196 GLN A O 1
ATOM 1568 N N . ARG A 1 197 ? -1.112 -19.943 8.973 1.00 92.06 197 ARG A N 1
ATOM 1569 C CA . ARG A 1 197 ? -2.079 -19.421 9.945 1.00 92.06 197 ARG A CA 1
ATOM 1570 C C . ARG A 1 197 ? -3.411 -19.117 9.261 1.00 92.06 197 ARG A C 1
ATOM 1572 O O . ARG A 1 197 ? -3.426 -18.889 8.048 1.00 92.06 197 ARG A O 1
ATOM 1579 N N . PRO A 1 198 ? -4.524 -19.076 10.013 1.00 94.62 198 PRO A N 1
ATOM 1580 C CA . PRO A 1 198 ? -5.796 -18.625 9.470 1.00 94.62 198 PRO A CA 1
ATOM 1581 C C . PRO A 1 198 ? -5.670 -17.233 8.827 1.00 94.62 198 PRO A C 1
ATOM 1583 O O . PRO A 1 198 ? -4.950 -16.380 9.358 1.00 94.62 198 PRO A O 1
ATOM 1586 N N . PRO A 1 199 ? -6.357 -16.977 7.700 1.00 94.81 199 PRO A N 1
ATOM 1587 C CA . PRO A 1 199 ? -6.412 -15.643 7.121 1.00 94.81 199 PRO A CA 1
ATOM 1588 C C . PRO A 1 199 ? -6.956 -14.617 8.121 1.00 94.81 199 PRO A C 1
ATOM 1590 O O . PRO A 1 199 ? -7.932 -14.888 8.819 1.00 94.81 199 PRO A O 1
ATOM 1593 N N . GLN A 1 200 ? -6.356 -13.425 8.152 1.00 95.50 200 GLN A N 1
ATOM 1594 C CA . GLN A 1 200 ? -6.786 -12.336 9.043 1.00 95.50 200 GLN A CA 1
ATOM 1595 C C . GLN A 1 200 ? -8.180 -11.830 8.637 1.00 95.50 200 GLN A C 1
ATOM 1597 O O . GLN A 1 200 ? -9.071 -11.639 9.468 1.00 95.50 200 GLN A O 1
ATOM 1602 N N . GLY A 1 201 ? -8.377 -11.680 7.325 1.00 95.44 201 GLY A N 1
ATOM 1603 C CA . GLY A 1 201 ? -9.607 -11.189 6.719 1.00 95.44 201 GLY A CA 1
ATOM 1604 C C . GLY A 1 201 ? -9.836 -9.681 6.907 1.00 95.44 201 GLY A C 1
ATOM 1605 O O . GLY A 1 201 ? -9.032 -8.985 7.529 1.00 95.44 201 GLY A O 1
ATOM 1606 N N . PRO A 1 202 ? -10.943 -9.155 6.355 1.00 97.19 202 PRO A N 1
ATOM 1607 C CA . PRO A 1 202 ? -11.265 -7.734 6.422 1.00 97.19 202 PRO A CA 1
ATOM 1608 C C . PRO A 1 202 ? -11.440 -7.228 7.856 1.00 97.19 202 PRO A C 1
ATOM 1610 O O . PRO A 1 202 ? -12.057 -7.897 8.686 1.00 97.19 202 PRO A O 1
ATOM 1613 N N . GLY A 1 203 ? -10.946 -6.018 8.123 1.00 97.31 203 GLY A N 1
ATOM 1614 C CA . GLY A 1 203 ? -11.103 -5.339 9.407 1.00 97.31 203 GLY A CA 1
ATOM 1615 C C . GLY A 1 203 ? -10.158 -5.814 10.501 1.00 97.31 203 GLY A C 1
ATOM 1616 O O . GLY A 1 203 ? -10.312 -5.379 11.641 1.00 97.31 203 GLY A O 1
ATOM 1617 N N . ARG A 1 204 ? -9.198 -6.682 10.168 1.00 96.56 204 ARG A N 1
ATOM 1618 C CA . ARG A 1 204 ? -8.281 -7.306 11.120 1.00 96.56 204 ARG A CA 1
ATOM 1619 C C . ARG A 1 204 ? -6.841 -7.204 10.663 1.00 96.56 204 ARG A C 1
ATOM 1621 O O . ARG A 1 204 ? -6.555 -7.067 9.475 1.00 96.56 204 ARG A O 1
ATOM 1628 N N . VAL A 1 205 ? -5.942 -7.302 11.631 1.00 94.25 205 VAL A N 1
ATOM 1629 C CA . VAL A 1 205 ? -4.504 -7.397 11.401 1.00 94.25 205 VAL A CA 1
ATOM 1630 C C . VAL A 1 205 ? -3.881 -8.353 12.410 1.00 94.25 205 VAL A C 1
ATOM 1632 O O . VAL A 1 205 ? -4.380 -8.494 13.525 1.00 94.25 205 VAL A O 1
ATOM 1635 N N . ASP A 1 206 ? -2.790 -9.014 12.033 1.00 93.25 206 ASP A N 1
ATOM 1636 C CA . ASP A 1 206 ? -1.945 -9.696 13.011 1.00 93.25 206 ASP A CA 1
ATOM 1637 C C . ASP A 1 206 ? -1.080 -8.674 13.758 1.00 93.25 206 ASP A C 1
ATOM 1639 O O . ASP A 1 206 ? -0.273 -7.968 13.150 1.00 93.25 206 ASP A O 1
ATOM 1643 N N . THR A 1 207 ? -1.273 -8.577 15.071 1.00 87.69 207 THR A N 1
ATOM 1644 C CA . THR A 1 207 ? -0.702 -7.508 15.895 1.00 87.69 207 THR A CA 1
ATOM 1645 C C . THR A 1 207 ? 0.781 -7.686 16.196 1.00 87.69 207 THR A C 1
ATOM 1647 O O . THR A 1 207 ? 1.436 -6.693 16.505 1.00 87.69 207 THR A O 1
ATOM 1650 N N . PHE A 1 208 ? 1.331 -8.906 16.110 1.00 89.00 208 PHE A N 1
ATOM 1651 C CA . PHE A 1 208 ? 2.684 -9.169 16.617 1.00 89.00 208 PHE A CA 1
ATOM 1652 C C . PHE A 1 208 ? 3.586 -10.005 15.705 1.00 89.00 208 PHE A C 1
ATOM 1654 O O . PHE A 1 208 ? 4.799 -9.797 15.704 1.00 89.00 208 PHE A O 1
ATOM 1661 N N . ASN A 1 209 ? 3.052 -10.900 14.868 1.00 92.12 209 ASN A N 1
ATOM 1662 C CA . ASN A 1 209 ? 3.883 -11.667 13.933 1.00 92.12 209 ASN A CA 1
ATOM 1663 C C . ASN A 1 209 ? 4.695 -10.775 12.966 1.00 92.12 209 ASN A C 1
ATOM 1665 O O . ASN A 1 209 ? 5.864 -11.092 12.741 1.00 92.12 209 ASN A O 1
ATOM 1669 N N . PRO A 1 210 ? 4.193 -9.625 12.461 1.00 90.12 210 PRO A N 1
ATOM 1670 C CA . PRO A 1 210 ? 5.029 -8.686 11.708 1.00 90.12 210 PRO A CA 1
ATOM 1671 C C . PRO A 1 210 ? 6.236 -8.155 12.502 1.00 90.12 210 PRO A C 1
ATOM 1673 O O . PRO A 1 210 ? 7.321 -8.007 11.943 1.00 90.12 210 PRO A O 1
ATOM 1676 N N . TYR A 1 211 ? 6.087 -7.920 13.810 1.00 88.75 211 TYR A N 1
ATOM 1677 C CA . TYR A 1 211 ? 7.200 -7.506 14.671 1.00 88.75 211 TYR A CA 1
ATOM 1678 C C . TYR A 1 211 ? 8.187 -8.649 14.913 1.00 88.75 211 TYR A C 1
ATOM 1680 O O . TYR A 1 211 ? 9.392 -8.422 14.900 1.00 88.75 211 TYR A O 1
ATOM 1688 N N . LYS A 1 212 ? 7.715 -9.892 15.050 1.00 91.12 212 LYS A N 1
ATOM 1689 C CA . LYS A 1 212 ? 8.597 -11.070 15.111 1.00 91.12 212 LYS A CA 1
ATOM 1690 C C . LYS A 1 212 ? 9.466 -11.191 13.855 1.00 91.12 212 LYS A C 1
ATOM 1692 O O . LYS A 1 212 ? 10.668 -11.411 13.980 1.00 91.12 212 LYS A O 1
ATOM 1697 N N . VAL A 1 213 ? 8.893 -10.967 12.665 1.00 90.00 213 VAL A N 1
ATOM 1698 C CA . VAL A 1 213 ? 9.669 -10.868 11.411 1.00 90.00 213 VAL A CA 1
ATOM 1699 C C . VAL A 1 213 ? 10.708 -9.754 11.508 1.00 90.00 213 VAL A C 1
ATOM 1701 O O . VAL A 1 213 ? 11.872 -9.976 11.188 1.00 90.00 213 VAL A O 1
ATOM 1704 N N . PHE A 1 214 ? 10.299 -8.565 11.958 1.00 87.38 214 PHE A N 1
ATOM 1705 C CA . PHE A 1 214 ? 11.189 -7.412 12.096 1.00 87.38 214 PHE A CA 1
ATOM 1706 C C . PHE A 1 214 ? 12.367 -7.683 13.046 1.00 87.38 214 PHE A C 1
ATOM 1708 O O . PHE A 1 214 ? 13.493 -7.297 12.748 1.00 87.38 214 PHE A O 1
ATOM 1715 N N . PHE A 1 215 ? 12.132 -8.398 14.147 1.00 89.75 215 PHE A N 1
ATOM 1716 C CA . PHE A 1 215 ? 13.164 -8.793 15.106 1.00 89.75 215 PHE A CA 1
ATOM 1717 C C . PHE A 1 215 ? 13.938 -10.067 14.713 1.00 89.75 215 PHE A C 1
ATOM 1719 O O . PHE A 1 215 ? 14.791 -10.516 15.475 1.00 89.75 215 PHE A O 1
ATOM 1726 N N . GLY A 1 216 ? 13.673 -10.654 13.540 1.00 89.12 216 GLY A N 1
ATOM 1727 C CA . GLY A 1 216 ? 14.431 -11.794 13.013 1.00 89.12 216 GLY A CA 1
ATOM 1728 C C . GLY A 1 216 ? 14.084 -13.155 13.625 1.00 89.12 216 GLY A C 1
ATOM 1729 O O . GLY A 1 216 ? 14.903 -14.070 13.573 1.00 89.12 216 GLY A O 1
ATOM 1730 N N . PHE A 1 217 ? 12.892 -13.311 14.203 1.00 90.06 217 PHE A N 1
ATOM 1731 C CA . PHE A 1 217 ? 12.433 -14.593 14.744 1.00 90.06 217 PHE A CA 1
ATOM 1732 C C . PHE A 1 217 ? 12.125 -1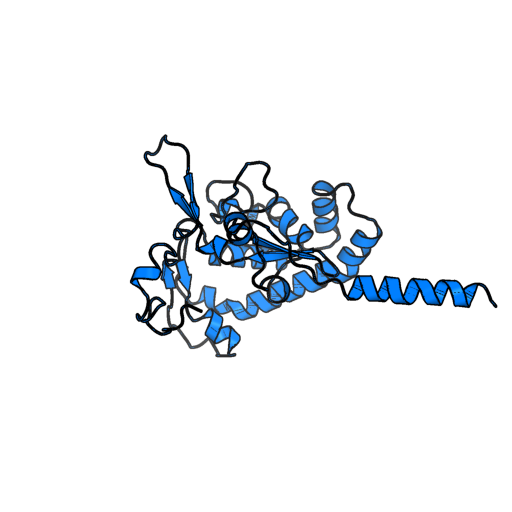5.592 13.618 1.00 90.06 217 PHE A C 1
ATOM 1734 O O . PHE A 1 217 ? 11.576 -15.223 12.576 1.00 90.06 217 PHE A O 1
ATOM 1741 N N . ASP A 1 218 ? 12.414 -16.877 13.850 1.00 87.25 218 ASP A N 1
ATOM 1742 C CA . ASP A 1 218 ? 11.998 -17.947 12.940 1.00 87.25 218 ASP A CA 1
ATOM 1743 C C . ASP A 1 218 ? 10.512 -18.272 13.138 1.00 87.25 218 ASP A C 1
ATOM 1745 O O . ASP A 1 218 ? 10.109 -18.898 14.118 1.00 87.25 218 ASP A O 1
ATOM 1749 N N . LEU A 1 219 ? 9.686 -17.850 12.181 1.00 89.56 219 LEU A N 1
ATOM 1750 C CA . LEU A 1 219 ? 8.244 -18.089 12.204 1.00 89.56 219 LEU A CA 1
ATOM 1751 C C . LEU A 1 219 ? 7.821 -19.464 11.667 1.00 89.56 219 LEU A C 1
ATOM 1753 O O . LEU A 1 219 ? 6.622 -19.729 11.635 1.00 89.56 219 LEU A O 1
ATOM 1757 N N . LYS A 1 220 ? 8.752 -20.333 11.241 1.00 85.75 220 LYS A N 1
ATOM 1758 C CA . LYS A 1 220 ? 8.415 -21.662 10.691 1.00 85.75 220 LYS A CA 1
ATOM 1759 C C . LYS A 1 220 ? 7.887 -22.638 11.739 1.00 85.75 220 LYS A C 1
ATOM 1761 O O . LYS A 1 220 ? 7.119 -23.532 11.403 1.00 85.75 220 LYS A O 1
ATOM 1766 N N . THR A 1 221 ? 8.352 -22.514 12.979 1.00 84.50 221 THR A N 1
ATOM 1767 C CA . THR A 1 221 ? 7.947 -23.374 14.104 1.00 84.50 221 THR A CA 1
ATOM 1768 C C . THR A 1 221 ? 6.960 -22.676 15.034 1.00 84.50 221 THR A C 1
ATOM 1770 O O . THR A 1 221 ? 6.277 -23.329 15.822 1.00 84.50 221 THR A O 1
ATOM 1773 N N . ASP A 1 222 ? 6.852 -21.354 14.925 1.00 88.06 222 ASP A N 1
ATOM 1774 C CA . ASP A 1 222 ? 5.868 -20.555 15.634 1.00 88.06 222 ASP A CA 1
ATOM 1775 C C . ASP A 1 222 ? 4.493 -20.700 14.960 1.00 88.06 222 ASP A C 1
ATOM 1777 O O . ASP A 1 222 ? 4.331 -20.367 13.786 1.00 88.06 222 ASP A O 1
ATOM 1781 N N . THR A 1 223 ? 3.488 -21.158 15.708 1.00 89.00 223 THR A N 1
ATOM 1782 C CA . THR A 1 223 ? 2.094 -21.307 15.243 1.00 89.00 223 THR A CA 1
ATOM 1783 C C . THR A 1 223 ? 1.130 -20.308 15.890 1.00 89.00 223 THR A C 1
ATOM 1785 O O . THR A 1 223 ? -0.083 -20.402 15.711 1.00 89.00 223 THR A O 1
ATOM 1788 N N . SER A 1 224 ? 1.651 -19.330 16.636 1.00 91.75 224 SER A N 1
ATOM 1789 C CA . SER A 1 224 ? 0.847 -18.338 17.352 1.00 91.75 224 SER A CA 1
ATOM 1790 C C . SER A 1 224 ? 0.044 -17.451 16.402 1.00 91.75 224 SER A C 1
ATOM 1792 O O . SER A 1 224 ? 0.528 -16.999 15.359 1.00 91.75 224 SER A O 1
ATOM 1794 N N . ILE A 1 225 ? -1.199 -17.178 16.791 1.00 91.75 225 ILE A N 1
ATOM 1795 C CA . ILE A 1 225 ? -2.151 -16.376 16.026 1.00 91.75 225 ILE A CA 1
ATOM 1796 C C . ILE A 1 225 ? -2.355 -15.067 16.785 1.00 91.75 225 ILE A C 1
ATOM 1798 O O . ILE A 1 225 ? -2.826 -15.088 17.919 1.00 91.75 225 ILE A O 1
ATOM 1802 N N . GLY A 1 226 ? -1.998 -13.941 16.162 1.00 90.81 226 GLY A N 1
ATOM 1803 C CA . GLY A 1 226 ? -2.130 -12.600 16.743 1.00 90.81 226 GLY A CA 1
ATOM 1804 C C . GLY A 1 226 ? -3.214 -11.757 16.076 1.00 90.81 226 GLY A C 1
ATOM 1805 O O . GLY A 1 226 ? -3.152 -10.534 16.119 1.00 90.81 226 GLY A O 1
ATOM 1806 N N . THR A 1 227 ? -4.162 -12.379 15.372 1.00 94.31 227 THR A N 1
ATOM 1807 C CA . THR A 1 227 ? -5.186 -11.644 14.618 1.00 94.31 227 THR A CA 1
ATOM 1808 C C . THR A 1 227 ? -6.165 -10.955 15.564 1.00 94.31 227 THR A C 1
ATOM 1810 O O . THR A 1 227 ? -6.836 -11.622 16.348 1.00 94.31 227 THR A O 1
ATOM 1813 N N . ALA A 1 228 ? -6.287 -9.636 15.440 1.00 94.38 228 ALA A N 1
ATOM 1814 C CA . ALA A 1 228 ? -7.246 -8.824 16.178 1.00 94.38 228 ALA A CA 1
ATOM 1815 C C . ALA A 1 228 ? -7.922 -7.797 15.259 1.00 94.38 228 ALA A C 1
ATOM 1817 O O . ALA A 1 228 ? -7.416 -7.483 14.178 1.00 94.38 228 ALA A O 1
ATOM 1818 N N . ASP A 1 229 ? -9.067 -7.269 15.690 1.00 95.19 2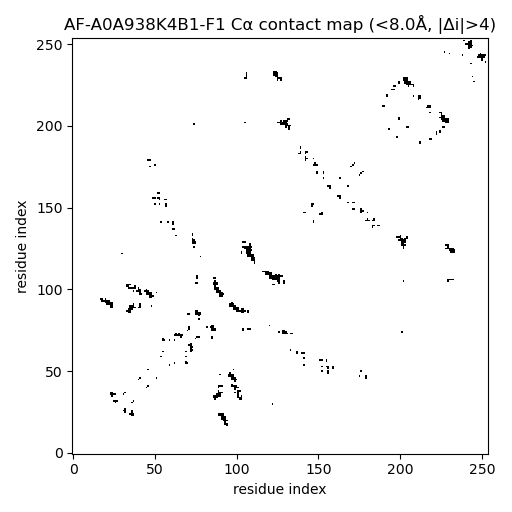29 ASP A N 1
ATOM 1819 C CA . ASP A 1 229 ? -9.781 -6.222 14.958 1.00 95.19 229 ASP A CA 1
ATOM 1820 C C . ASP A 1 229 ? -8.980 -4.908 14.954 1.00 95.19 229 ASP A C 1
ATOM 1822 O O . ASP A 1 229 ? -8.266 -4.580 15.900 1.00 95.19 229 ASP A O 1
ATOM 1826 N N . LEU A 1 230 ? -9.101 -4.110 13.896 1.00 94.56 230 LEU A N 1
ATOM 1827 C CA . LEU A 1 230 ? -8.484 -2.784 13.853 1.00 94.56 230 LEU A CA 1
ATOM 1828 C C . LEU A 1 230 ? -9.099 -1.889 14.950 1.00 94.56 230 LEU A C 1
ATOM 1830 O O . LEU A 1 230 ? -10.324 -1.764 15.014 1.00 94.56 230 LEU A O 1
ATOM 1834 N N . PRO A 1 231 ? -8.303 -1.257 15.833 1.00 90.25 231 PRO A N 1
ATOM 1835 C CA . PRO A 1 231 ? -8.867 -0.513 16.950 1.00 90.25 231 PRO A CA 1
ATOM 1836 C C . PRO A 1 231 ? -9.413 0.854 16.520 1.00 90.25 231 PRO A C 1
ATOM 1838 O O . PRO A 1 231 ? -8.990 1.459 15.534 1.00 90.25 231 PRO A O 1
ATOM 1841 N N . SER A 1 232 ? -10.373 1.371 17.284 1.00 89.94 232 SER A N 1
ATOM 1842 C CA . SER A 1 232 ? -10.925 2.712 17.074 1.00 89.94 232 SER A CA 1
ATOM 1843 C C . SER A 1 232 ? -10.014 3.791 17.657 1.00 89.94 232 SER A C 1
ATOM 1845 O O . SER A 1 232 ? -9.551 3.639 18.789 1.00 89.94 232 SER A O 1
ATOM 1847 N N . LEU A 1 233 ? -9.879 4.921 16.960 1.00 89.38 233 LEU A N 1
ATOM 1848 C CA . LEU A 1 233 ? -9.194 6.120 17.460 1.00 89.38 233 LEU A CA 1
ATOM 1849 C C . LEU A 1 233 ? -10.141 7.162 18.066 1.00 89.38 233 LEU A C 1
ATOM 1851 O O . LEU A 1 233 ? -9.685 8.189 18.553 1.00 89.38 233 LEU A O 1
ATOM 1855 N N . TRP A 1 234 ? -11.457 6.953 18.071 1.00 86.62 234 TRP A N 1
ATOM 1856 C CA . TRP A 1 234 ? -12.334 7.838 18.840 1.00 86.62 234 TRP A CA 1
ATOM 1857 C C . TRP A 1 234 ? -12.120 7.651 20.347 1.00 86.62 234 TRP A C 1
ATOM 1859 O O . TRP A 1 234 ? -11.616 6.620 20.800 1.00 86.62 234 TRP A O 1
ATOM 1869 N N . ASN A 1 235 ? -12.536 8.646 21.130 1.00 84.88 235 ASN A N 1
ATOM 1870 C CA . ASN A 1 235 ? -12.557 8.586 22.591 1.00 84.88 235 ASN A CA 1
ATOM 1871 C C . ASN A 1 235 ? -11.203 8.246 23.256 1.00 84.88 235 ASN A C 1
ATOM 1873 O O . ASN A 1 235 ? -11.200 7.693 24.354 1.00 84.88 235 ASN A O 1
ATOM 1877 N N . GLN A 1 236 ? -10.060 8.589 22.638 1.00 85.00 236 GLN A N 1
ATOM 1878 C CA . GLN A 1 236 ? -8.735 8.311 23.227 1.00 85.00 236 GLN A CA 1
ATOM 1879 C C . GLN A 1 236 ? -8.539 8.976 24.588 1.00 85.00 236 GLN A C 1
ATOM 1881 O O . GLN A 1 236 ? -7.925 8.375 25.457 1.00 85.00 236 GLN A O 1
ATOM 1886 N N . LYS A 1 237 ? -9.134 10.154 24.821 1.00 85.62 237 LYS A N 1
ATOM 1887 C CA . LYS A 1 237 ? -9.049 10.847 26.115 1.00 85.62 237 LYS A CA 1
ATOM 1888 C C . LYS A 1 237 ? -9.532 9.989 27.291 1.00 85.62 237 LYS A C 1
ATOM 1890 O O . LYS A 1 237 ? -8.971 10.053 28.373 1.00 85.62 237 LYS A O 1
ATOM 1895 N N . MET A 1 238 ? -10.549 9.146 27.089 1.00 86.62 238 MET A N 1
ATOM 1896 C CA . MET A 1 238 ? -11.028 8.236 28.144 1.00 86.62 238 MET A CA 1
ATOM 1897 C C . MET A 1 238 ? -10.068 7.068 28.418 1.00 86.62 238 MET A C 1
ATOM 1899 O O . MET A 1 238 ? -10.296 6.304 29.349 1.00 86.62 238 MET A O 1
ATOM 1903 N N . ARG A 1 239 ? -9.036 6.900 27.585 1.00 85.12 239 ARG A N 1
ATOM 1904 C CA . ARG A 1 239 ? -8.016 5.852 27.688 1.00 85.12 239 ARG A CA 1
ATOM 1905 C C . ARG A 1 239 ? -6.683 6.381 28.221 1.00 85.12 239 ARG A C 1
ATOM 1907 O O . ARG A 1 239 ? -5.736 5.612 28.318 1.00 85.12 239 ARG A O 1
ATOM 1914 N N . GLU A 1 240 ? -6.595 7.668 28.555 1.00 85.31 240 GLU A N 1
ATOM 1915 C CA . GLU A 1 240 ? -5.408 8.241 29.194 1.00 85.31 240 GLU A CA 1
ATOM 1916 C C . GLU A 1 240 ? -5.126 7.521 30.522 1.00 85.31 240 GLU A C 1
ATOM 1918 O O . GLU A 1 240 ? -6.026 7.325 31.338 1.00 85.31 240 GLU A O 1
ATOM 1923 N N . GLY A 1 241 ? -3.875 7.097 30.723 1.00 85.56 241 GLY A N 1
ATOM 1924 C CA . GLY A 1 241 ? -3.462 6.321 31.897 1.00 85.56 241 GLY A CA 1
ATOM 1925 C C . GLY A 1 241 ? -3.866 4.841 31.874 1.00 85.56 241 GLY A C 1
ATOM 1926 O O . GLY A 1 241 ? -3.640 4.148 32.865 1.00 85.56 241 GLY A O 1
ATOM 1927 N N . LEU A 1 242 ? -4.455 4.345 30.777 1.00 87.31 242 LEU A N 1
ATOM 1928 C CA . LEU A 1 242 ? -4.694 2.917 30.562 1.00 87.31 242 LEU A CA 1
ATOM 1929 C C . LEU A 1 242 ? -3.579 2.288 29.721 1.00 87.31 242 LEU A C 1
ATOM 1931 O O . LEU A 1 242 ? -2.912 2.958 28.936 1.00 87.31 242 LEU A O 1
ATOM 1935 N N . TRP A 1 243 ? -3.467 0.966 29.819 1.00 87.50 243 TRP A N 1
ATOM 1936 C CA . TRP A 1 243 ? -2.707 0.169 28.865 1.00 87.50 243 TRP A CA 1
ATOM 1937 C C . TRP A 1 243 ? -3.502 0.022 27.556 1.00 87.50 243 TRP A C 1
ATOM 1939 O O . TRP A 1 243 ? -4.672 -0.369 27.549 1.00 87.50 243 TRP A O 1
ATOM 1949 N N . LEU A 1 244 ? -2.860 0.388 26.454 1.00 83.88 244 LEU A N 1
ATOM 1950 C CA . LEU A 1 244 ? -3.326 0.381 25.072 1.00 83.88 244 LEU A CA 1
ATOM 1951 C C . LEU A 1 244 ? -2.917 -0.918 24.359 1.00 83.88 244 LEU A C 1
ATOM 1953 O O . LEU A 1 244 ? -2.257 -1.788 24.923 1.00 83.88 244 LEU A O 1
ATOM 1957 N N . HIS A 1 245 ? -3.298 -1.016 23.082 1.00 83.25 245 HIS A N 1
ATOM 1958 C CA . HIS A 1 245 ? -3.291 -2.248 22.284 1.00 83.25 245 HIS A CA 1
ATOM 1959 C C . HIS A 1 245 ? -4.246 -3.320 22.836 1.00 83.25 245 HIS A C 1
ATOM 1961 O O . HIS A 1 245 ? -4.860 -3.166 23.888 1.00 83.25 245 HIS A O 1
ATOM 1967 N N . TRP A 1 246 ? -4.455 -4.387 22.066 1.00 85.12 246 TRP A N 1
ATOM 1968 C CA . TRP A 1 246 ? -5.400 -5.450 22.433 1.00 85.12 246 TRP A CA 1
ATOM 1969 C C . TRP A 1 246 ? -4.921 -6.324 23.590 1.00 85.12 246 TRP A C 1
ATOM 1971 O O . TRP A 1 246 ? -5.738 -6.902 24.299 1.00 85.12 246 TRP A O 1
ATOM 1981 N N . ASP A 1 247 ? -3.610 -6.421 23.767 1.00 81.69 247 ASP A N 1
ATOM 1982 C CA . ASP A 1 247 ? -2.936 -7.193 24.805 1.00 81.69 247 ASP A CA 1
ATOM 1983 C C . ASP A 1 247 ? -2.513 -6.337 26.009 1.00 81.69 247 ASP A C 1
ATOM 1985 O O . ASP A 1 247 ? -1.951 -6.871 26.962 1.00 81.69 247 ASP A O 1
ATOM 1989 N N . GLY A 1 248 ? -2.793 -5.027 25.989 1.00 86.00 248 GLY A N 1
ATOM 1990 C CA . GLY A 1 248 ? -2.439 -4.124 27.081 1.00 86.00 248 GLY A CA 1
ATOM 1991 C C . GLY A 1 248 ? -0.928 -3.964 27.251 1.00 86.00 248 GLY A C 1
ATOM 1992 O O . GLY A 1 248 ? -0.464 -3.860 28.380 1.00 86.00 248 GLY A O 1
ATOM 1993 N N . ASN A 1 249 ? -0.150 -4.006 26.165 1.00 82.00 249 ASN A N 1
ATOM 1994 C CA . ASN A 1 249 ? 1.316 -4.032 26.235 1.00 82.00 249 ASN A CA 1
ATOM 1995 C C . ASN A 1 249 ? 1.997 -2.652 26.142 1.00 82.00 249 ASN A C 1
ATOM 1997 O O . ASN A 1 249 ? 3.224 -2.582 26.206 1.00 82.00 249 ASN A O 1
ATOM 2001 N N . ASN A 1 250 ? 1.231 -1.571 25.966 1.00 79.56 250 ASN A N 1
ATOM 2002 C CA . ASN A 1 250 ? 1.768 -0.224 25.775 1.00 79.56 250 ASN A CA 1
ATOM 2003 C C . ASN A 1 250 ? 0.933 0.821 26.523 1.00 79.56 250 ASN A C 1
ATOM 2005 O O . ASN A 1 250 ? -0.253 0.926 26.259 1.00 79.56 250 ASN A O 1
ATOM 2009 N N . ASP A 1 251 ? 1.518 1.624 27.404 1.00 80.81 251 ASP A N 1
ATOM 2010 C CA . ASP A 1 251 ? 0.852 2.724 28.121 1.00 80.81 251 ASP A CA 1
ATOM 2011 C C . ASP A 1 251 ? 1.194 4.121 27.556 1.00 80.81 251 ASP A C 1
ATOM 2013 O O . ASP A 1 251 ? 0.728 5.143 28.066 1.00 80.81 251 ASP A O 1
ATOM 2017 N N . LEU A 1 252 ? 1.962 4.183 26.461 1.00 71.19 252 LEU A N 1
ATOM 2018 C CA . LEU A 1 252 ? 2.339 5.422 25.784 1.00 71.19 252 LEU A CA 1
ATOM 2019 C C . LEU A 1 252 ? 1.327 5.789 24.687 1.00 71.19 252 LEU A C 1
ATOM 2021 O O . LEU A 1 252 ? 1.125 5.049 23.723 1.00 71.19 252 LEU A O 1
ATOM 2025 N N . VAL A 1 253 ? 0.729 6.979 24.817 1.00 60.38 253 VAL A N 1
ATOM 2026 C CA . VAL A 1 253 ? -0.166 7.607 23.816 1.00 60.38 253 VAL A CA 1
ATOM 2027 C C . VAL A 1 253 ? 0.607 8.582 22.898 1.00 60.38 253 VAL A C 1
ATOM 2029 O O . VAL A 1 253 ? 0.018 9.202 22.015 1.00 60.38 253 VAL A O 1
ATOM 2032 N N . THR A 1 254 ? 1.914 8.757 23.126 1.00 46.84 254 THR A N 1
ATOM 2033 C CA . THR A 1 254 ? 2.766 9.785 22.494 1.00 46.84 254 THR A CA 1
ATOM 2034 C C . THR A 1 254 ? 3.471 9.311 21.237 1.00 46.84 254 THR A C 1
ATOM 2036 O O . THR A 1 254 ? 4.106 8.235 21.316 1.00 46.84 254 THR A O 1
#

Sequence (254 aa):
MRFAAGILCVLAPALLSLFSKDEPEVFAGPQEHFKYGSIGAEGRAGLPYWIWAALPRLFPEHLPNRPGEGYARFGLIFETPASKRPIGTSYREVQVGLVGLNCAACHTGTLRDSPASPRRIILGMPAHQFDLQSYQRFLFACGADPRFTPEHLLPAIRALNPEFSWFDSLLYRFVVIPRTRRGIAEERQRFAWFDQRPPQGPGRVDTFNPYKVFFGFDLKTDTSIGTADLPSLWNQKMREGLWLHWDGNNDLVT

Radius of gyration: 20.74 Å; Cα contacts (8 Å, |Δi|>4): 379; chains: 1; bounding box: 69×51×54 Å

Secondary structure (DSSP, 8-state):
--HHHHHHHHHHHHHHHHHS--EE---SSHHHHHHH---SHHHHH-EEHHHHHHHHHH-GGGS-SSSSSGGGGGTPBPSSTT-SS-BTEEEEESSSEEEEE-HHHHSEEEE-SSTTSPPEEEETS--TT--HHHHHHHHHHHHHSTT-SHHHHHHHHHHH-TT--HHHHHHIIIIIHHHHHHHHHHHHHHTGGGGSS----TTEEESSHHHHHHTT--TTS-----EEEPPP-TTGGGGTTS-BSTT--B----